Protein AF-A0A376LCU4-F1 (afdb_monomer)

Structure (mmCIF, N/CA/C/O backbone):
data_AF-A0A376LCU4-F1
#
_entry.id   AF-A0A376LCU4-F1
#
loop_
_atom_site.group_PDB
_atom_site.id
_atom_site.type_symbol
_atom_site.label_atom_id
_atom_site.label_alt_id
_atom_site.label_comp_id
_atom_site.label_asym_id
_atom_site.label_entity_id
_atom_site.label_seq_id
_atom_site.pdbx_PDB_ins_code
_atom_site.Cartn_x
_atom_site.Cartn_y
_atom_site.Cartn_z
_atom_site.occupancy
_atom_site.B_iso_or_equiv
_atom_site.auth_seq_id
_atom_site.auth_comp_id
_atom_site.auth_asym_id
_atom_site.auth_atom_id
_atom_site.pdbx_PDB_model_num
ATOM 1 N N . MET A 1 1 ? 5.918 7.074 -14.958 1.00 45.84 1 MET A N 1
ATOM 2 C CA . MET A 1 1 ? 5.985 6.304 -13.697 1.00 45.84 1 MET A CA 1
ATOM 3 C C . MET A 1 1 ? 5.120 7.015 -12.662 1.00 45.84 1 MET A C 1
ATOM 5 O O . MET A 1 1 ? 5.642 7.791 -11.883 1.00 45.84 1 MET A O 1
ATOM 9 N N . ALA A 1 2 ? 3.800 6.844 -12.701 1.00 47.91 2 ALA A N 1
ATOM 10 C CA . ALA A 1 2 ? 2.889 7.460 -11.734 1.00 47.91 2 ALA A CA 1
ATOM 11 C C . ALA A 1 2 ? 1.949 6.352 -11.248 1.00 47.91 2 ALA A C 1
ATOM 13 O O . ALA A 1 2 ? 1.157 5.850 -12.037 1.00 47.91 2 ALA A O 1
ATOM 14 N N . GLY A 1 3 ? 2.151 5.880 -10.015 1.00 45.62 3 GLY A N 1
ATOM 15 C CA . GLY A 1 3 ? 1.345 4.824 -9.388 1.00 45.62 3 GLY A CA 1
ATOM 16 C C . GLY A 1 3 ? 2.158 3.769 -8.626 1.00 45.62 3 GLY A C 1
ATOM 17 O O . GLY A 1 3 ? 1.867 3.495 -7.474 1.00 45.62 3 GLY A O 1
ATOM 18 N N . ILE A 1 4 ? 3.216 3.205 -9.222 1.00 57.38 4 ILE A N 1
ATOM 19 C CA . ILE A 1 4 ? 3.970 2.082 -8.605 1.00 57.38 4 ILE A CA 1
ATOM 20 C C . ILE A 1 4 ? 5.148 2.568 -7.740 1.00 57.38 4 ILE A C 1
ATOM 22 O O . ILE A 1 4 ? 5.614 1.861 -6.848 1.00 57.38 4 ILE A O 1
ATOM 26 N N . GLY A 1 5 ? 5.622 3.796 -7.978 1.00 54.84 5 GLY A N 1
ATOM 27 C CA . GLY A 1 5 ? 6.751 4.370 -7.241 1.00 54.84 5 GLY A CA 1
ATOM 28 C C . GLY A 1 5 ? 6.487 4.468 -5.740 1.00 54.84 5 GLY A C 1
ATOM 29 O O . GLY A 1 5 ? 7.379 4.189 -4.956 1.00 54.84 5 GLY A O 1
ATOM 30 N N . GLU A 1 6 ? 5.252 4.763 -5.337 1.00 59.78 6 GLU A N 1
ATOM 31 C CA . GLU A 1 6 ? 4.868 4.909 -3.928 1.00 59.78 6 GLU A CA 1
ATOM 32 C C . GLU A 1 6 ? 4.983 3.599 -3.132 1.00 59.78 6 GLU A C 1
ATOM 34 O O . GLU A 1 6 ? 5.324 3.624 -1.955 1.00 59.78 6 GLU A O 1
ATOM 39 N N . VAL A 1 7 ? 4.772 2.447 -3.780 1.00 62.84 7 VAL A N 1
ATOM 40 C CA . VAL A 1 7 ? 4.839 1.133 -3.120 1.00 62.84 7 VAL A CA 1
ATOM 41 C C . VAL A 1 7 ? 6.282 0.655 -2.960 1.00 62.84 7 VAL A C 1
ATOM 43 O O . VAL A 1 7 ? 6.604 0.041 -1.951 1.00 62.84 7 VAL A O 1
ATOM 46 N N . TYR A 1 8 ? 7.164 0.947 -3.923 1.00 63.12 8 TYR A N 1
ATOM 47 C CA . TYR A 1 8 ? 8.562 0.492 -3.892 1.00 63.12 8 TYR A CA 1
ATOM 48 C C . TYR A 1 8 ? 9.528 1.487 -3.244 1.00 63.12 8 TYR A C 1
ATOM 50 O O . TYR A 1 8 ? 10.579 1.077 -2.756 1.00 63.12 8 TYR A O 1
ATOM 58 N N . PHE A 1 9 ? 9.192 2.777 -3.204 1.00 68.19 9 PHE A N 1
ATOM 59 C CA . PHE A 1 9 ? 10.047 3.811 -2.619 1.00 68.19 9 PHE A CA 1
ATOM 60 C C . PHE A 1 9 ? 10.404 3.554 -1.143 1.00 68.19 9 PHE A C 1
ATOM 62 O O . PHE A 1 9 ? 11.580 3.693 -0.813 1.00 68.19 9 PHE A O 1
ATOM 69 N N . PRO A 1 10 ? 9.488 3.072 -0.276 1.00 62.16 10 PRO A N 1
ATOM 70 C CA . PRO A 1 10 ? 9.845 2.664 1.082 1.00 62.16 10 PRO A CA 1
ATOM 71 C C . PRO A 1 10 ? 10.882 1.532 1.114 1.00 62.16 10 PRO A C 1
ATOM 73 O O . PRO A 1 10 ? 11.808 1.578 1.913 1.00 62.16 10 PRO A O 1
ATOM 76 N N . PHE A 1 11 ? 10.780 0.548 0.212 1.00 62.44 11 PHE A N 1
ATOM 77 C CA . PHE A 1 11 ? 11.732 -0.569 0.138 1.00 62.44 11 PHE A CA 1
ATOM 78 C C . PHE A 1 11 ? 13.107 -0.137 -0.379 1.00 62.44 11 PHE A C 1
ATOM 80 O O . PHE A 1 11 ? 14.130 -0.628 0.089 1.00 62.44 11 PHE A O 1
ATOM 87 N N . VAL A 1 12 ? 13.139 0.795 -1.333 1.00 61.09 12 VAL A N 1
ATOM 88 C CA . VAL A 1 12 ? 14.386 1.364 -1.862 1.00 61.09 12 VAL A CA 1
ATOM 89 C C . VAL A 1 12 ? 15.056 2.286 -0.835 1.00 61.09 12 VAL A C 1
ATOM 91 O O . VAL A 1 12 ? 16.281 2.327 -0.770 1.00 61.09 12 VAL A O 1
ATOM 94 N N . LEU A 1 13 ? 14.280 2.994 -0.008 1.00 65.31 13 LEU A N 1
ATOM 95 C CA . LEU A 1 13 ? 14.808 3.826 1.077 1.00 65.31 13 LEU A CA 1
ATOM 96 C C . LEU A 1 13 ? 15.231 3.029 2.315 1.00 65.31 13 LEU A C 1
ATOM 98 O O . LEU A 1 13 ? 16.127 3.482 3.020 1.00 65.31 13 LEU A O 1
ATOM 102 N N . ALA A 1 14 ? 14.640 1.856 2.562 1.00 66.19 14 ALA A N 1
ATOM 103 C CA . ALA A 1 14 ? 15.049 0.975 3.658 1.00 66.19 14 ALA A CA 1
ATOM 104 C C . ALA A 1 14 ? 16.515 0.528 3.521 1.00 66.19 14 ALA A C 1
ATOM 106 O O . ALA A 1 14 ? 17.216 0.415 4.516 1.00 66.19 14 ALA A O 1
ATOM 107 N N . ASN A 1 15 ? 17.000 0.341 2.288 1.00 67.19 15 ASN A N 1
ATOM 108 C CA . ASN A 1 15 ? 18.416 0.124 1.998 1.00 67.19 15 ASN A CA 1
ATOM 109 C C . ASN A 1 15 ? 18.831 0.999 0.806 1.00 67.19 15 ASN A C 1
ATOM 111 O O . ASN A 1 15 ? 18.657 0.566 -0.335 1.00 67.19 15 ASN A O 1
ATOM 115 N N . PRO A 1 16 ? 19.432 2.187 1.019 1.00 73.56 16 PRO A N 1
ATOM 116 C CA . PRO A 1 16 ? 19.745 3.130 -0.063 1.00 73.56 16 PRO A CA 1
ATOM 117 C C . PRO A 1 16 ? 20.673 2.543 -1.142 1.00 73.56 16 PRO A C 1
ATOM 119 O O . PRO A 1 16 ? 20.686 3.009 -2.280 1.00 73.56 16 PRO A O 1
ATOM 122 N N . LEU A 1 17 ? 21.404 1.471 -0.826 1.00 77.88 17 LEU A N 1
ATOM 123 C CA . LEU A 1 17 ? 22.190 0.689 -1.783 1.00 77.88 17 LEU A CA 1
ATOM 124 C C . LEU A 1 17 ? 21.341 -0.004 -2.871 1.00 77.88 17 LEU A C 1
ATOM 126 O O . LEU A 1 17 ? 21.820 -0.157 -3.995 1.00 77.88 17 LEU A O 1
ATOM 130 N N . LEU A 1 18 ? 20.078 -0.368 -2.604 1.00 80.44 18 LEU A N 1
ATOM 131 C CA . LEU A 1 18 ? 19.176 -0.984 -3.596 1.00 80.44 18 LEU A CA 1
ATOM 132 C C . LEU A 1 18 ? 18.854 -0.049 -4.771 1.00 80.44 18 LEU A C 1
ATOM 134 O O . LEU A 1 18 ? 18.530 -0.531 -5.860 1.00 80.44 18 LEU A O 1
ATOM 138 N N . VAL A 1 19 ? 19.012 1.271 -4.607 1.00 83.56 19 VAL A N 1
ATOM 139 C CA . VAL A 1 19 ? 18.886 2.242 -5.708 1.00 83.56 19 VAL A CA 1
ATOM 140 C C . VAL A 1 19 ? 19.811 1.857 -6.866 1.00 83.56 19 VAL A C 1
ATOM 142 O O . VAL A 1 19 ? 19.378 1.844 -8.019 1.00 83.56 19 VAL A O 1
ATOM 145 N N . PHE A 1 20 ? 21.050 1.445 -6.580 1.00 84.62 20 PHE A N 1
ATOM 146 C CA . PHE A 1 20 ? 22.013 1.058 -7.613 1.00 84.62 20 PHE A CA 1
ATOM 147 C C . PHE A 1 20 ? 21.592 -0.200 -8.384 1.00 84.62 20 PHE A C 1
ATOM 149 O O . PHE A 1 20 ? 21.835 -0.277 -9.588 1.00 84.62 20 PHE A O 1
ATOM 156 N N . ALA A 1 21 ? 20.901 -1.149 -7.742 1.00 86.00 21 ALA A N 1
ATOM 157 C CA . ALA A 1 21 ? 20.358 -2.326 -8.425 1.00 86.00 21 ALA A CA 1
ATOM 158 C C . ALA A 1 21 ? 19.254 -1.953 -9.426 1.00 86.00 21 ALA A C 1
ATOM 160 O O . ALA A 1 21 ? 19.208 -2.482 -10.542 1.00 86.00 21 ALA A O 1
ATOM 161 N N . THR A 1 22 ? 18.373 -1.019 -9.054 1.00 85.38 22 THR A N 1
ATOM 162 C CA . THR A 1 22 ? 17.317 -0.530 -9.956 1.00 85.38 22 THR A CA 1
ATOM 163 C C . THR A 1 22 ? 17.900 0.291 -11.108 1.00 85.38 22 THR A C 1
ATOM 165 O O . THR A 1 22 ? 17.530 0.093 -12.265 1.00 85.38 22 THR A O 1
ATOM 168 N N . MET A 1 23 ? 18.883 1.146 -10.816 1.00 88.94 23 MET A N 1
ATOM 169 C CA . MET A 1 23 ? 19.543 1.993 -11.806 1.00 88.94 23 MET A CA 1
ATOM 170 C C . MET A 1 23 ? 20.373 1.167 -12.796 1.00 88.94 23 MET A C 1
ATOM 172 O O . MET A 1 23 ? 20.333 1.433 -13.996 1.00 88.94 23 MET A O 1
ATOM 176 N N . GLY A 1 24 ? 21.049 0.115 -12.321 1.00 90.00 24 GLY A N 1
ATOM 177 C CA . GLY A 1 24 ? 21.778 -0.836 -13.162 1.00 90.00 24 GLY A CA 1
ATOM 178 C C . GLY A 1 24 ? 20.863 -1.610 -14.114 1.00 90.00 24 GLY A C 1
ATOM 179 O O . GLY A 1 24 ? 21.143 -1.683 -15.310 1.00 90.00 24 GLY A O 1
ATOM 180 N N . GLY A 1 25 ? 19.730 -2.120 -13.618 1.00 89.69 25 GLY A N 1
ATOM 181 C CA . GLY A 1 25 ? 18.736 -2.798 -14.459 1.00 89.69 25 GLY A CA 1
ATOM 182 C C . GLY A 1 25 ? 18.164 -1.890 -15.554 1.00 89.69 25 GLY A C 1
ATOM 183 O O . GLY A 1 25 ? 18.093 -2.291 -16.717 1.00 89.69 25 GLY A O 1
ATOM 184 N N . LEU A 1 26 ? 17.821 -0.643 -15.205 1.00 89.06 26 LEU A N 1
ATOM 185 C CA . LEU A 1 26 ? 17.336 0.354 -16.167 1.00 89.06 26 LEU A CA 1
ATOM 186 C C . LEU A 1 26 ? 18.400 0.726 -17.205 1.00 89.06 26 LEU A C 1
ATOM 188 O O . LEU A 1 26 ? 18.092 0.782 -18.394 1.00 89.06 26 LEU A O 1
ATOM 192 N N . ALA A 1 27 ? 19.647 0.939 -16.780 1.00 92.31 27 ALA A N 1
ATOM 193 C CA . ALA A 1 27 ? 20.745 1.281 -17.677 1.00 92.31 27 ALA A CA 1
ATOM 194 C C . ALA A 1 27 ? 21.011 0.171 -18.704 1.00 92.31 27 ALA A C 1
ATOM 196 O O . ALA A 1 27 ? 21.107 0.457 -19.896 1.00 92.31 27 ALA A O 1
ATOM 197 N N . VAL A 1 28 ? 21.062 -1.094 -18.269 1.00 92.19 28 VAL A N 1
ATOM 198 C CA . VAL A 1 28 ? 21.266 -2.239 -19.174 1.00 92.19 28 VAL A CA 1
ATOM 199 C C . VAL A 1 28 ? 20.092 -2.410 -20.134 1.00 92.19 28 VAL A C 1
ATOM 201 O O . VAL A 1 28 ? 20.301 -2.641 -21.325 1.00 92.19 28 VAL A O 1
ATOM 204 N N . SER A 1 29 ? 18.861 -2.253 -19.641 1.00 89.31 29 SER A N 1
ATOM 205 C CA . SER A 1 29 ? 17.667 -2.353 -20.481 1.00 89.31 29 SER A CA 1
ATOM 206 C C . SER A 1 29 ? 17.658 -1.277 -21.572 1.00 89.31 29 SER A C 1
ATOM 208 O O . SER A 1 29 ? 17.524 -1.596 -22.753 1.00 89.31 29 SER A O 1
ATOM 210 N N . LEU A 1 30 ? 17.903 -0.011 -21.212 1.00 88.69 30 LEU A N 1
ATOM 211 C CA . LEU A 1 30 ? 17.981 1.094 -22.175 1.00 88.69 30 LEU A CA 1
ATOM 212 C C . LEU A 1 30 ? 19.144 0.929 -23.156 1.00 88.69 30 LEU A C 1
ATOM 214 O O . LEU A 1 30 ? 18.995 1.207 -24.343 1.00 88.69 30 LEU A O 1
ATOM 218 N N . PHE A 1 31 ? 20.289 0.444 -22.687 1.00 91.75 31 PHE A N 1
ATOM 219 C CA . PHE A 1 31 ? 21.450 0.211 -23.536 1.00 91.75 31 PHE A CA 1
ATOM 220 C C . PHE A 1 31 ? 21.178 -0.850 -24.612 1.00 91.75 31 PHE A C 1
ATOM 222 O O . PHE A 1 31 ? 21.455 -0.625 -25.791 1.00 91.75 31 PHE A O 1
ATOM 229 N N . LEU A 1 32 ? 20.561 -1.975 -24.235 1.00 87.75 32 LEU A N 1
ATOM 230 C CA . LEU A 1 32 ? 20.143 -3.009 -25.187 1.00 87.75 32 LEU A CA 1
ATOM 231 C C . LEU A 1 32 ? 19.081 -2.498 -26.160 1.00 87.75 32 LEU A C 1
ATOM 233 O O . LEU A 1 32 ? 19.121 -2.833 -27.342 1.00 87.75 32 LEU A O 1
ATOM 237 N N . GLN A 1 33 ? 18.178 -1.642 -25.685 1.00 87.56 33 GLN A N 1
ATOM 238 C CA . GLN A 1 33 ? 17.175 -0.991 -26.518 1.00 87.56 33 GLN A CA 1
ATOM 239 C C . GLN A 1 33 ? 17.824 -0.138 -27.620 1.00 87.56 33 GLN A C 1
ATOM 241 O O . GLN A 1 33 ? 17.427 -0.233 -28.779 1.00 87.56 33 GLN A O 1
ATOM 246 N N . VAL A 1 34 ? 18.847 0.652 -27.277 1.00 89.00 34 VAL A N 1
ATOM 247 C CA . VAL A 1 34 ? 19.576 1.503 -28.233 1.00 89.00 34 VAL A CA 1
ATOM 248 C C . VAL A 1 34 ? 20.352 0.660 -29.247 1.00 89.00 34 VAL A C 1
ATOM 250 O O . VAL A 1 34 ? 20.304 0.953 -30.439 1.00 89.00 34 VAL A O 1
ATOM 253 N N . ILE A 1 35 ? 21.026 -0.407 -28.804 1.00 89.62 35 ILE A N 1
ATOM 254 C CA . ILE A 1 35 ? 21.827 -1.275 -29.687 1.00 89.62 35 ILE A CA 1
ATOM 255 C C . ILE A 1 35 ? 20.955 -2.092 -30.641 1.00 89.62 35 ILE A C 1
ATOM 257 O O . ILE A 1 35 ? 21.277 -2.214 -31.820 1.00 89.62 35 ILE A O 1
ATOM 261 N N . MET A 1 36 ? 19.861 -2.670 -30.145 1.00 84.25 36 MET A N 1
ATOM 262 C CA . MET A 1 36 ? 18.995 -3.547 -30.938 1.00 84.25 36 MET A CA 1
ATOM 263 C C . MET A 1 36 ? 17.931 -2.781 -31.738 1.00 84.25 36 MET A C 1
ATOM 265 O O . MET A 1 36 ? 17.116 -3.408 -32.414 1.00 84.25 36 MET A O 1
ATOM 269 N N . GLY A 1 37 ? 17.911 -1.444 -31.664 1.00 82.25 37 GLY A N 1
ATOM 270 C CA . GLY A 1 37 ? 16.905 -0.615 -32.335 1.00 82.25 37 GLY A CA 1
ATOM 271 C C . GLY A 1 37 ? 15.487 -0.834 -31.793 1.00 82.25 37 GLY A C 1
ATOM 272 O O . GLY A 1 37 ? 14.516 -0.803 -32.549 1.00 82.25 37 GLY A O 1
ATOM 273 N N . GLY A 1 38 ? 15.371 -1.107 -30.492 1.00 78.75 38 GLY A N 1
ATOM 274 C CA . GLY A 1 38 ? 14.105 -1.280 -29.788 1.00 78.75 38 GLY A CA 1
ATOM 275 C C . GLY A 1 38 ? 13.367 0.043 -29.568 1.00 78.75 38 GLY A C 1
ATOM 276 O O . GLY A 1 38 ? 13.945 1.127 -29.610 1.00 78.75 38 GLY A O 1
ATOM 277 N N . GLY A 1 39 ? 12.069 -0.024 -29.283 1.00 78.62 39 GLY A N 1
ATOM 278 C CA . GLY A 1 39 ? 11.263 1.172 -29.035 1.00 78.62 39 GLY A CA 1
ATOM 279 C C . GLY A 1 39 ? 9.771 0.887 -28.933 1.00 78.62 39 GLY A C 1
ATOM 280 O O . GLY A 1 39 ? 9.316 -0.229 -29.183 1.00 78.62 39 GLY A O 1
ATOM 281 N N . LEU A 1 40 ? 9.006 1.906 -28.554 1.00 79.56 40 LEU A N 1
ATOM 282 C CA . LEU A 1 40 ? 7.545 1.866 -28.498 1.00 79.56 40 LEU A CA 1
ATOM 283 C C . LEU A 1 40 ? 6.978 2.881 -29.491 1.00 79.56 40 LEU A C 1
ATOM 285 O O . LEU A 1 40 ? 7.561 3.943 -29.692 1.00 79.56 40 LEU A O 1
ATOM 289 N N . ILE A 1 41 ? 5.835 2.560 -30.098 1.00 76.38 41 ILE A N 1
ATOM 290 C CA . ILE A 1 41 ? 5.149 3.437 -31.067 1.00 76.38 41 ILE A CA 1
ATOM 291 C C . ILE A 1 41 ? 4.432 4.605 -30.359 1.00 76.38 41 ILE A C 1
ATOM 293 O O . ILE A 1 41 ? 4.081 5.601 -30.984 1.00 76.38 41 ILE A O 1
ATOM 297 N N . GLY A 1 42 ? 4.238 4.512 -29.041 1.00 77.38 42 GLY A N 1
ATOM 298 C CA . GLY A 1 42 ? 3.631 5.556 -28.222 1.00 77.38 42 GLY A CA 1
ATOM 299 C C . GLY A 1 42 ? 3.881 5.344 -26.730 1.00 77.38 42 GLY A C 1
ATOM 300 O O . GLY A 1 42 ? 4.562 4.400 -26.323 1.00 77.38 42 GLY A O 1
ATOM 301 N N . VAL A 1 43 ? 3.323 6.233 -25.907 1.00 72.38 43 VAL A N 1
ATOM 302 C CA . VAL A 1 43 ? 3.429 6.148 -24.445 1.00 72.38 43 VAL A CA 1
ATOM 303 C C . VAL A 1 43 ? 2.599 4.962 -23.952 1.00 72.38 43 VAL A C 1
ATOM 305 O O . VAL A 1 43 ? 1.372 5.002 -23.982 1.00 72.38 43 VAL A O 1
ATOM 308 N N . ALA A 1 44 ? 3.267 3.899 -23.504 1.00 76.62 44 ALA A N 1
ATOM 309 C CA . ALA A 1 44 ? 2.601 2.746 -22.910 1.00 76.62 44 ALA A CA 1
ATOM 310 C C . ALA A 1 44 ? 2.137 3.047 -21.478 1.00 76.62 44 ALA A C 1
ATOM 312 O O . ALA A 1 44 ? 2.806 3.765 -20.729 1.00 76.62 44 ALA A O 1
ATOM 313 N N . SER A 1 45 ? 1.001 2.458 -21.086 1.00 72.19 45 SER A N 1
ATOM 314 C CA . SER A 1 45 ? 0.518 2.527 -19.705 1.00 72.19 45 SER A CA 1
ATOM 315 C C . SER A 1 45 ? 1.578 1.954 -18.747 1.00 72.19 45 SER A C 1
ATOM 317 O O . SER A 1 45 ? 2.014 0.809 -18.932 1.00 72.19 45 SER A O 1
ATOM 319 N N . PRO A 1 46 ? 2.020 2.724 -17.735 1.00 63.84 46 PRO A N 1
ATOM 320 C CA . PRO A 1 46 ? 3.066 2.313 -16.810 1.00 63.84 46 PRO A CA 1
ATOM 321 C C . PRO A 1 46 ? 2.504 1.284 -15.824 1.00 63.84 46 PRO A C 1
ATOM 323 O O . PRO A 1 46 ? 2.025 1.639 -14.754 1.00 63.84 46 PRO A O 1
ATOM 326 N N . GLY A 1 47 ? 2.538 0.003 -16.188 1.00 68.81 47 GLY A N 1
ATOM 327 C CA . GLY A 1 47 ? 2.118 -1.069 -15.279 1.00 68.81 47 GLY A CA 1
ATOM 328 C C . GLY A 1 47 ? 1.710 -2.388 -15.924 1.00 68.81 47 GLY A C 1
ATOM 329 O O . GLY A 1 47 ? 1.398 -3.329 -15.203 1.00 68.81 47 GLY A O 1
ATOM 330 N N . SER A 1 48 ? 1.716 -2.498 -17.255 1.00 78.81 48 SER A N 1
ATOM 331 C CA . SER A 1 48 ? 1.367 -3.749 -17.934 1.00 78.81 48 SER A CA 1
ATOM 332 C C . SER A 1 48 ? 2.372 -4.105 -19.026 1.00 78.81 48 SER A C 1
ATOM 334 O O . SER A 1 48 ? 2.487 -3.401 -20.029 1.00 78.81 48 SER A O 1
ATOM 336 N N . LEU A 1 49 ? 3.054 -5.246 -18.864 1.00 77.94 49 LEU A N 1
ATOM 337 C CA . LEU A 1 49 ? 3.906 -5.828 -19.912 1.00 77.94 49 LEU A CA 1
ATOM 338 C C . LEU A 1 49 ? 3.110 -6.142 -21.184 1.00 77.94 49 LEU A C 1
ATOM 340 O O . LEU A 1 49 ? 3.635 -6.029 -22.286 1.00 77.94 49 LEU A O 1
ATOM 344 N N . ILE A 1 50 ? 1.825 -6.470 -21.040 1.00 80.12 50 ILE A N 1
ATOM 345 C CA . ILE A 1 50 ? 0.923 -6.746 -22.161 1.00 80.12 50 ILE A CA 1
ATOM 346 C C . ILE A 1 50 ? 0.629 -5.457 -22.942 1.00 80.12 50 ILE A C 1
ATOM 348 O O . ILE A 1 50 ? 0.627 -5.470 -24.171 1.00 80.12 50 ILE A O 1
ATOM 352 N N . ALA A 1 51 ? 0.451 -4.324 -22.251 1.00 79.69 51 ALA A N 1
ATOM 353 C CA . ALA A 1 51 ? 0.300 -3.022 -22.904 1.00 79.69 51 ALA A CA 1
ATOM 354 C C . ALA A 1 51 ? 1.582 -2.602 -23.645 1.00 79.69 51 ALA A C 1
ATOM 356 O O . ALA A 1 51 ? 1.512 -2.102 -24.766 1.00 79.69 51 ALA A O 1
ATOM 357 N N . ILE A 1 52 ? 2.752 -2.865 -23.056 1.00 78.62 52 ILE A N 1
ATOM 358 C CA . ILE A 1 52 ? 4.057 -2.620 -23.689 1.00 78.62 52 ILE A CA 1
ATOM 359 C C . ILE A 1 52 ? 4.212 -3.491 -24.945 1.00 78.62 52 ILE A C 1
ATOM 361 O O . ILE A 1 52 ? 4.586 -2.980 -26.001 1.00 78.62 52 ILE A O 1
ATOM 365 N N . ALA A 1 53 ? 3.860 -4.777 -24.873 1.00 78.00 53 ALA A N 1
ATOM 366 C CA . ALA A 1 53 ? 3.905 -5.686 -26.017 1.00 78.00 53 ALA A CA 1
ATOM 367 C C . ALA A 1 53 ? 2.954 -5.253 -27.148 1.00 78.00 53 ALA A C 1
ATOM 369 O O . ALA A 1 53 ? 3.345 -5.283 -28.313 1.00 78.00 53 ALA A O 1
ATOM 370 N N . MET A 1 54 ? 1.743 -4.785 -26.820 1.00 81.12 54 MET A N 1
ATOM 371 C CA . MET A 1 54 ? 0.783 -4.279 -27.812 1.00 81.12 54 MET A CA 1
ATOM 372 C C . MET A 1 54 ? 1.243 -2.990 -28.509 1.00 81.12 54 MET A C 1
ATOM 374 O O . MET A 1 54 ? 0.930 -2.790 -29.679 1.00 81.12 54 MET A O 1
ATOM 378 N N . MET A 1 55 ? 1.992 -2.125 -27.821 1.00 82.69 55 MET A N 1
ATOM 379 C CA . MET A 1 55 ? 2.510 -0.869 -28.388 1.00 82.69 55 MET A CA 1
ATOM 380 C C . MET A 1 55 ? 3.914 -1.000 -29.005 1.00 82.69 55 MET A C 1
ATOM 382 O O . MET A 1 55 ? 4.504 0.001 -29.425 1.00 82.69 55 MET A O 1
ATOM 386 N N . THR A 1 56 ? 4.459 -2.217 -29.074 1.00 82.25 56 THR A N 1
ATOM 387 C CA . THR A 1 56 ? 5.767 -2.499 -29.676 1.00 82.25 56 THR A CA 1
ATOM 388 C C . THR A 1 56 ? 5.620 -2.785 -31.181 1.00 82.25 56 THR A C 1
ATOM 390 O O . THR A 1 56 ? 4.787 -3.611 -31.563 1.00 82.25 56 THR A O 1
ATOM 393 N N . PRO A 1 57 ? 6.417 -2.154 -32.069 1.00 78.06 57 PRO A N 1
ATOM 394 C CA . PRO A 1 57 ? 6.373 -2.458 -33.496 1.00 78.06 57 PRO A CA 1
ATOM 395 C C . PRO A 1 57 ? 6.838 -3.890 -33.763 1.00 78.06 57 PRO A C 1
ATOM 397 O O . PRO A 1 57 ? 7.775 -4.370 -33.131 1.00 78.06 57 PRO A O 1
ATOM 400 N N . LYS A 1 58 ? 6.223 -4.568 -34.744 1.00 74.31 58 LYS A N 1
ATOM 401 C CA . LYS A 1 58 ? 6.495 -5.988 -35.051 1.00 74.31 58 LYS A CA 1
ATOM 402 C C . LYS A 1 58 ? 7.975 -6.292 -35.327 1.00 74.31 58 LYS A C 1
ATOM 404 O O . LYS A 1 58 ? 8.423 -7.393 -35.033 1.00 74.31 58 LYS A O 1
ATOM 409 N N . SER A 1 59 ? 8.729 -5.322 -35.845 1.00 77.38 59 SER A N 1
ATOM 410 C CA . SER A 1 59 ? 10.175 -5.424 -36.080 1.00 77.38 59 SER A CA 1
ATOM 411 C C . SER A 1 59 ? 11.027 -5.334 -34.805 1.00 77.38 59 SER A C 1
ATOM 413 O O . SER A 1 59 ? 12.136 -5.854 -34.790 1.00 77.38 59 SER A O 1
ATOM 415 N N . ALA A 1 60 ? 10.518 -4.715 -33.736 1.00 81.44 60 ALA A N 1
ATOM 416 C CA . ALA A 1 60 ? 11.240 -4.446 -32.489 1.00 81.44 60 ALA A CA 1
ATOM 417 C C . ALA A 1 60 ? 10.774 -5.310 -31.301 1.00 81.44 60 ALA A C 1
ATOM 419 O O . ALA A 1 60 ? 11.290 -5.166 -30.195 1.00 81.44 60 ALA A O 1
ATOM 420 N N . ILE A 1 61 ? 9.819 -6.227 -31.511 1.00 81.69 61 ILE A N 1
ATOM 421 C CA . ILE A 1 61 ? 9.294 -7.127 -30.465 1.00 81.69 61 ILE A CA 1
ATOM 422 C C . ILE A 1 61 ? 10.417 -7.899 -29.772 1.00 81.69 61 ILE A C 1
ATOM 424 O O . ILE A 1 61 ? 10.461 -7.966 -28.546 1.00 81.69 61 ILE A O 1
ATOM 428 N N . ILE A 1 62 ? 11.342 -8.451 -30.557 1.00 84.44 62 ILE A N 1
ATOM 429 C CA . ILE A 1 62 ? 12.441 -9.265 -30.034 1.00 84.44 62 ILE A CA 1
ATOM 430 C C . ILE A 1 62 ? 13.409 -8.388 -29.229 1.00 84.44 62 ILE A C 1
ATOM 432 O O . ILE A 1 62 ? 13.801 -8.768 -28.131 1.00 84.44 62 ILE A O 1
ATOM 436 N N . ALA A 1 63 ? 13.728 -7.190 -29.729 1.00 85.19 63 ALA A N 1
ATOM 437 C CA . ALA A 1 63 ? 14.593 -6.231 -29.045 1.00 85.19 63 ALA A CA 1
ATOM 438 C C . ALA A 1 63 ? 14.020 -5.806 -27.681 1.00 85.19 63 ALA A C 1
ATOM 440 O O . ALA A 1 63 ? 14.729 -5.857 -26.679 1.00 85.19 63 ALA A O 1
ATOM 441 N N . ASN A 1 64 ? 12.726 -5.472 -27.624 1.00 87.31 64 ASN A N 1
ATOM 442 C CA . ASN A 1 64 ? 12.060 -5.050 -26.389 1.00 87.31 64 ASN A CA 1
ATOM 443 C C . ASN A 1 64 ? 11.955 -6.186 -25.362 1.00 87.31 64 ASN A C 1
ATOM 445 O O . ASN A 1 64 ? 12.091 -5.965 -24.163 1.00 87.31 64 ASN A O 1
ATOM 449 N N . LEU A 1 65 ? 11.698 -7.418 -25.805 1.00 87.19 65 LEU A N 1
ATOM 450 C CA . LEU A 1 65 ? 11.560 -8.551 -24.890 1.00 87.19 65 LEU A CA 1
ATOM 451 C C . LEU A 1 65 ? 12.919 -8.958 -24.301 1.00 87.19 65 LEU A C 1
ATOM 453 O O . LEU A 1 65 ? 13.027 -9.231 -23.102 1.00 87.19 65 LEU A O 1
ATOM 457 N N . VAL A 1 66 ? 13.973 -8.931 -25.123 1.00 89.38 66 VAL A N 1
ATOM 458 C CA . VAL A 1 66 ? 15.354 -9.187 -24.689 1.00 89.38 66 VAL A CA 1
ATOM 459 C C . VAL A 1 66 ? 15.843 -8.099 -23.732 1.00 89.38 66 VAL A C 1
ATOM 461 O O . VAL A 1 66 ? 16.424 -8.421 -22.699 1.00 89.38 66 VAL A O 1
ATOM 464 N N . SER A 1 67 ? 15.570 -6.822 -24.004 1.00 88.12 67 SER A N 1
ATOM 465 C CA . SER A 1 67 ? 16.007 -5.725 -23.132 1.00 88.12 67 SER A CA 1
ATOM 466 C C . SER A 1 67 ? 15.292 -5.718 -21.775 1.00 88.12 67 SER A C 1
ATOM 468 O O . SER A 1 67 ? 15.928 -5.459 -20.749 1.00 88.12 67 SER A O 1
ATOM 470 N N . ILE A 1 68 ? 13.991 -6.031 -21.736 1.00 88.38 68 ILE A N 1
ATOM 471 C CA . ILE A 1 68 ? 13.210 -6.131 -20.491 1.00 88.38 68 ILE A CA 1
ATOM 472 C C . ILE A 1 68 ? 13.694 -7.314 -19.649 1.00 88.38 68 ILE A C 1
ATOM 474 O O . ILE A 1 68 ? 13.938 -7.164 -18.451 1.00 88.38 68 ILE A O 1
ATOM 478 N N . SER A 1 69 ? 13.866 -8.484 -20.268 1.00 90.25 69 SER A N 1
ATOM 479 C CA . SER A 1 69 ? 14.336 -9.683 -19.564 1.00 90.25 69 SER A CA 1
ATOM 480 C C . SER A 1 69 ? 15.770 -9.523 -19.054 1.00 90.25 69 SER A C 1
ATOM 482 O O . SER A 1 69 ? 16.038 -9.828 -17.893 1.00 90.25 69 SER A O 1
ATOM 484 N N . ALA A 1 70 ? 16.676 -8.960 -19.857 1.00 91.19 70 ALA A N 1
ATOM 485 C CA . ALA A 1 70 ? 18.047 -8.684 -19.435 1.00 91.19 70 ALA A CA 1
ATOM 486 C C . ALA A 1 70 ? 18.113 -7.668 -18.281 1.00 91.19 70 ALA A C 1
ATOM 488 O O . ALA A 1 70 ? 18.822 -7.902 -17.302 1.00 91.19 70 ALA A O 1
ATOM 489 N N . GLY A 1 71 ? 17.341 -6.576 -18.349 1.00 90.38 71 GLY A N 1
ATOM 490 C CA . GLY A 1 71 ? 17.263 -5.588 -17.268 1.00 90.38 71 GLY A CA 1
ATOM 491 C C . GLY A 1 71 ? 16.734 -6.183 -15.959 1.00 90.38 71 GLY A C 1
ATOM 492 O O . GLY A 1 71 ? 17.287 -5.915 -14.891 1.00 90.38 71 GLY A O 1
ATOM 493 N N . PHE A 1 72 ? 15.713 -7.044 -16.042 1.00 89.88 72 PHE A N 1
ATOM 494 C CA . PHE A 1 72 ? 15.171 -7.771 -14.892 1.00 89.88 72 PHE A CA 1
ATOM 495 C C . PHE A 1 72 ? 16.214 -8.695 -14.252 1.00 89.88 72 PHE A C 1
ATOM 497 O O . PHE A 1 72 ? 16.421 -8.640 -13.040 1.00 89.88 72 PHE A O 1
ATOM 504 N N . VAL A 1 73 ? 16.915 -9.498 -15.061 1.00 94.00 73 VAL A N 1
ATOM 505 C CA . VAL A 1 73 ? 17.964 -10.409 -14.576 1.00 94.00 73 VAL A CA 1
ATOM 506 C C . VAL A 1 73 ? 19.084 -9.629 -13.892 1.00 94.00 73 VAL A C 1
ATOM 508 O O . VAL A 1 73 ? 19.477 -9.988 -12.787 1.00 94.00 73 VAL A O 1
ATOM 511 N N . VAL A 1 74 ? 19.559 -8.536 -14.494 1.00 92.81 74 VAL A N 1
ATOM 512 C CA . VAL A 1 74 ? 20.625 -7.702 -13.915 1.00 92.81 74 VAL A CA 1
ATOM 513 C C . VAL A 1 74 ? 20.189 -7.038 -12.610 1.00 92.81 74 VAL A C 1
ATOM 515 O O . VAL A 1 74 ? 20.949 -7.017 -11.645 1.00 92.81 74 VAL A O 1
ATOM 518 N N . SER A 1 75 ? 18.961 -6.521 -12.541 1.00 88.38 75 SER A N 1
ATOM 519 C CA . SER A 1 75 ? 18.457 -5.913 -11.306 1.00 88.38 75 SER A CA 1
ATOM 520 C C . SER A 1 75 ? 18.318 -6.948 -10.186 1.00 88.38 75 SER A C 1
ATOM 522 O O . SER A 1 75 ? 18.708 -6.686 -9.049 1.00 88.38 75 SER A O 1
ATOM 524 N N . CYS A 1 76 ? 17.843 -8.153 -10.517 1.00 87.88 76 CYS A N 1
ATOM 525 C CA . CYS A 1 76 ? 17.699 -9.244 -9.561 1.00 87.88 76 CYS A CA 1
ATOM 526 C C . CYS A 1 76 ? 19.056 -9.763 -9.061 1.00 87.88 76 CYS A C 1
ATOM 528 O O . CYS A 1 76 ? 19.198 -10.039 -7.871 1.00 87.88 76 CYS A O 1
ATOM 530 N N . THR A 1 77 ? 20.068 -9.870 -9.930 1.00 90.94 77 THR A N 1
ATOM 531 C CA . THR A 1 77 ? 21.413 -10.314 -9.530 1.00 90.94 77 THR A CA 1
ATOM 532 C C . THR A 1 77 ? 22.133 -9.270 -8.684 1.00 90.94 77 THR A C 1
ATOM 534 O O . THR A 1 77 ? 22.720 -9.630 -7.666 1.00 90.94 77 THR A O 1
ATOM 537 N N . LEU A 1 78 ? 22.044 -7.984 -9.045 1.00 87.44 78 LEU A N 1
ATOM 538 C CA . LEU A 1 78 ? 22.574 -6.882 -8.234 1.00 87.44 78 LEU A CA 1
ATOM 539 C C . LEU A 1 78 ? 21.873 -6.798 -6.878 1.00 87.44 78 LEU A C 1
ATOM 541 O O . LEU A 1 78 ? 22.546 -6.699 -5.858 1.00 87.44 78 LEU A O 1
ATOM 545 N N . GLY A 1 79 ? 20.541 -6.883 -6.854 1.00 84.38 79 GLY A N 1
ATOM 546 C CA . GLY A 1 79 ? 19.766 -6.881 -5.614 1.00 84.38 79 GLY A CA 1
ATOM 547 C C . GLY A 1 79 ? 20.137 -8.054 -4.709 1.00 84.38 79 GLY A C 1
ATOM 548 O O . GLY A 1 79 ? 20.411 -7.855 -3.529 1.00 84.38 79 GLY A O 1
ATOM 549 N N . TRP A 1 80 ? 20.239 -9.261 -5.272 1.00 86.00 80 TRP A N 1
ATOM 550 C CA . TRP A 1 80 ? 20.671 -10.451 -4.537 1.00 86.00 80 TRP A CA 1
ATOM 551 C C . TRP A 1 80 ? 22.092 -10.316 -3.977 1.00 86.00 80 TRP A C 1
ATOM 553 O O . TRP A 1 80 ? 22.338 -10.664 -2.825 1.00 86.00 80 TRP A O 1
ATOM 563 N N . LEU A 1 81 ? 23.025 -9.776 -4.763 1.00 87.62 81 LEU A N 1
ATOM 564 C CA . LEU A 1 81 ? 24.411 -9.576 -4.344 1.00 87.62 81 LEU A CA 1
ATOM 565 C C . LEU A 1 81 ? 24.532 -8.505 -3.249 1.00 87.62 81 LEU A C 1
ATOM 567 O O . LEU A 1 81 ? 25.258 -8.709 -2.279 1.00 87.62 81 LEU A O 1
ATOM 571 N N . ILE A 1 82 ? 23.789 -7.402 -3.365 1.00 83.12 82 ILE A N 1
ATOM 572 C CA . ILE A 1 82 ? 23.755 -6.325 -2.365 1.00 83.12 82 ILE A CA 1
ATOM 573 C C . ILE A 1 82 ? 23.165 -6.831 -1.047 1.00 83.12 82 ILE A C 1
ATOM 575 O O . ILE A 1 82 ? 23.769 -6.608 -0.002 1.00 83.12 82 ILE A O 1
ATOM 579 N N . LEU A 1 83 ? 22.055 -7.574 -1.093 1.00 79.19 83 LEU A N 1
ATOM 580 C CA . LEU A 1 83 ? 21.448 -8.190 0.094 1.00 79.19 83 LEU A CA 1
ATOM 581 C C . LEU A 1 83 ? 22.348 -9.244 0.746 1.00 79.19 83 LEU A C 1
ATOM 583 O O . LEU A 1 83 ? 22.237 -9.502 1.935 1.00 79.19 83 LEU A O 1
ATOM 587 N N . LYS A 1 84 ? 23.244 -9.871 -0.019 1.00 77.44 84 LYS A N 1
ATOM 588 C CA . LYS A 1 84 ? 24.186 -10.860 0.514 1.00 77.44 84 LYS A CA 1
ATOM 589 C C . LYS A 1 84 ? 25.403 -10.221 1.193 1.00 77.44 84 LYS A C 1
ATOM 591 O O . LYS A 1 84 ? 25.973 -10.826 2.093 1.00 77.44 84 LYS A O 1
ATOM 596 N N . ILE A 1 85 ? 25.819 -9.035 0.745 1.00 75.50 85 ILE A N 1
ATOM 597 C CA . ILE A 1 85 ? 26.947 -8.277 1.320 1.00 75.50 85 ILE A CA 1
ATOM 598 C C . ILE A 1 85 ? 26.486 -7.422 2.501 1.00 75.50 85 ILE A C 1
ATOM 600 O O . ILE A 1 85 ? 27.214 -7.265 3.475 1.00 75.50 85 ILE A O 1
ATOM 604 N N . SER A 1 86 ? 25.267 -6.902 2.415 1.00 60.97 86 SER A N 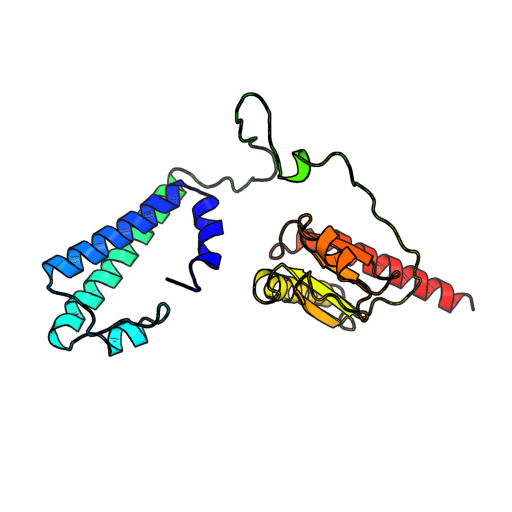1
ATOM 605 C CA . SER A 1 86 ? 24.569 -6.227 3.495 1.00 60.97 86 SER A CA 1
ATOM 606 C C . SER A 1 86 ? 23.260 -6.980 3.709 1.00 60.97 86 SER A C 1
ATOM 608 O O . SER A 1 86 ? 22.239 -6.555 3.157 1.00 60.97 86 SER A O 1
ATOM 610 N N . PRO A 1 87 ? 23.267 -8.116 4.439 1.00 56.59 87 PRO A N 1
ATOM 611 C CA . PRO A 1 87 ? 22.024 -8.646 4.973 1.00 56.59 87 PRO A CA 1
ATOM 612 C C . PRO A 1 87 ? 21.444 -7.499 5.787 1.00 56.59 87 PRO A C 1
ATOM 614 O O . PRO A 1 87 ? 22.059 -7.057 6.756 1.00 56.59 87 PRO A O 1
ATOM 617 N N . GLY A 1 88 ? 20.356 -6.905 5.294 1.00 49.09 88 GLY A N 1
ATOM 618 C CA . GLY A 1 88 ? 19.637 -5.904 6.067 1.00 49.09 88 GLY A CA 1
ATOM 619 C C . GLY A 1 88 ? 19.408 -6.511 7.439 1.00 49.09 88 GLY A C 1
ATOM 620 O O . GLY A 1 88 ? 19.058 -7.689 7.511 1.00 49.09 88 GLY A O 1
ATOM 621 N N . SER A 1 89 ? 19.715 -5.749 8.483 1.00 43.12 89 SER A N 1
ATOM 622 C CA . SER A 1 89 ? 19.426 -6.109 9.860 1.00 43.12 89 SER A CA 1
ATOM 623 C C . SER A 1 89 ? 18.015 -6.696 9.918 1.00 43.12 89 SER A C 1
ATOM 625 O O . SER A 1 89 ? 17.019 -5.988 9.800 1.00 43.12 89 SER A O 1
ATOM 627 N N . GLU A 1 90 ? 17.927 -8.021 10.055 1.00 38.66 90 GLU A N 1
ATOM 628 C CA . GLU A 1 90 ? 16.691 -8.693 10.463 1.00 38.66 90 GLU A CA 1
ATOM 629 C C . GLU A 1 90 ? 16.347 -8.347 11.928 1.00 38.66 90 GLU A C 1
ATOM 631 O O . GLU A 1 90 ? 15.263 -8.688 12.387 1.00 38.66 90 GLU A O 1
ATOM 636 N N . ASP A 1 91 ? 17.210 -7.563 12.589 1.00 34.12 91 ASP A N 1
ATOM 637 C CA . ASP A 1 91 ? 17.024 -6.896 13.875 1.00 34.12 91 ASP A CA 1
ATOM 638 C C . ASP A 1 91 ? 17.073 -5.360 13.709 1.00 34.12 91 ASP A C 1
ATOM 640 O O . ASP A 1 91 ? 18.069 -4.724 14.036 1.00 34.12 91 ASP A O 1
ATOM 644 N N . ASP A 1 92 ? 16.005 -4.744 13.199 1.00 38.91 92 ASP A N 1
ATOM 645 C CA . ASP A 1 92 ? 15.747 -3.302 13.404 1.00 38.91 92 ASP A CA 1
ATOM 646 C C . ASP A 1 92 ? 14.724 -3.114 14.550 1.00 38.91 92 ASP A C 1
ATOM 648 O O . ASP A 1 92 ? 13.835 -2.255 14.518 1.00 38.91 92 ASP A O 1
ATOM 652 N N . ASP A 1 93 ? 14.846 -3.961 15.575 1.00 41.44 93 ASP A N 1
ATOM 653 C CA . ASP A 1 93 ? 14.598 -3.546 16.949 1.00 41.44 93 ASP A CA 1
ATOM 654 C C . ASP A 1 93 ? 15.861 -2.791 17.404 1.00 41.44 93 ASP A C 1
ATOM 656 O O . ASP A 1 93 ? 16.939 -3.363 17.489 1.00 41.44 93 ASP A O 1
ATOM 660 N N . GLU A 1 94 ? 15.697 -1.496 17.677 1.00 39.81 94 GLU A N 1
ATOM 661 C CA . GLU A 1 94 ? 16.690 -0.551 18.218 1.00 39.81 94 GLU A CA 1
ATOM 662 C C . GLU A 1 94 ? 17.671 0.150 17.247 1.00 39.81 94 GLU A C 1
ATOM 664 O O . GLU A 1 94 ? 18.672 -0.366 16.772 1.00 39.81 94 GLU A O 1
ATOM 669 N N . GLU A 1 95 ? 17.406 1.453 17.099 1.00 44.50 95 GLU A N 1
ATOM 670 C CA . GLU A 1 95 ? 18.399 2.530 17.203 1.00 44.50 95 GLU A CA 1
ATOM 671 C C . GLU A 1 95 ? 19.652 2.484 16.310 1.00 44.50 95 GLU A C 1
ATOM 673 O O . GLU A 1 95 ? 20.753 2.172 16.753 1.00 44.50 95 GLU A O 1
ATOM 678 N N . ASN A 1 96 ? 19.551 3.076 15.117 1.00 38.16 96 ASN A N 1
ATOM 679 C CA . ASN A 1 96 ? 20.668 3.865 14.591 1.00 38.16 96 ASN A CA 1
ATOM 680 C C . ASN A 1 96 ? 20.248 5.336 14.436 1.00 38.16 96 ASN A C 1
ATOM 682 O O . ASN A 1 96 ? 19.498 5.673 13.517 1.00 38.16 96 ASN A O 1
ATOM 686 N N . PRO A 1 97 ? 20.685 6.242 15.335 1.00 37.62 97 PRO A N 1
ATOM 687 C CA . PRO A 1 97 ? 20.370 7.657 15.219 1.00 37.62 97 PRO A CA 1
ATOM 688 C C . PRO A 1 97 ? 21.118 8.267 14.030 1.00 37.62 97 PRO A C 1
ATOM 690 O O . PRO A 1 97 ? 22.347 8.248 13.963 1.00 37.62 97 PRO A O 1
ATOM 693 N N . VAL A 1 98 ? 20.376 8.884 13.112 1.00 43.44 98 VAL A N 1
ATOM 694 C CA . VAL A 1 98 ? 20.964 9.734 12.075 1.00 43.44 98 VAL A CA 1
ATOM 695 C C . VAL A 1 98 ? 21.449 11.021 12.749 1.00 43.44 98 VAL A C 1
ATOM 697 O O . VAL A 1 98 ? 20.654 11.808 13.266 1.00 43.44 98 VAL A O 1
ATOM 700 N N . ILE A 1 99 ? 22.768 11.229 12.783 1.00 39.34 99 ILE A N 1
ATOM 701 C CA . ILE A 1 99 ? 23.384 12.434 13.351 1.00 39.34 99 ILE A CA 1
ATOM 702 C C . ILE A 1 99 ? 23.471 13.512 12.272 1.00 39.34 99 ILE A C 1
ATOM 704 O O . ILE A 1 99 ? 24.247 13.395 11.325 1.00 39.34 99 ILE A O 1
ATOM 708 N N . ILE A 1 100 ? 22.730 14.604 12.453 1.00 37.53 100 ILE A N 1
ATOM 709 C CA . ILE A 1 100 ? 22.880 15.830 11.660 1.00 37.53 100 ILE A CA 1
ATOM 710 C C . ILE A 1 100 ? 23.226 16.955 12.639 1.00 37.53 100 ILE A C 1
ATOM 712 O O . ILE A 1 100 ? 22.414 17.328 13.481 1.00 37.53 100 ILE A O 1
ATOM 716 N N . GLY A 1 101 ? 24.456 17.476 12.576 1.00 36.28 101 GLY A N 1
ATOM 717 C CA . GLY A 1 101 ? 24.861 18.656 13.356 1.00 36.28 101 GLY A CA 1
ATOM 718 C C . GLY A 1 101 ? 24.907 18.470 14.881 1.00 36.28 101 GLY A C 1
ATOM 719 O O . GLY A 1 101 ? 24.582 19.398 15.615 1.00 36.28 101 GLY A O 1
ATOM 720 N N . GLY A 1 102 ? 25.289 17.288 15.379 1.00 42.84 102 GLY A N 1
ATOM 721 C CA . GLY A 1 102 ? 25.504 17.058 16.817 1.00 42.84 102 GLY A CA 1
ATOM 722 C C . GLY A 1 102 ? 24.240 16.828 17.657 1.00 42.84 102 GLY A C 1
ATOM 723 O O . GLY A 1 102 ? 24.333 16.785 18.882 1.00 42.84 102 GLY A O 1
ATOM 724 N N . ARG A 1 103 ? 23.067 16.641 17.035 1.00 41.44 103 ARG A N 1
ATOM 725 C CA . ARG A 1 103 ? 21.839 16.180 17.709 1.00 41.44 103 ARG A CA 1
ATOM 726 C C . ARG A 1 103 ? 21.347 14.870 17.096 1.00 41.44 103 ARG A C 1
ATOM 728 O O . ARG A 1 103 ? 21.361 14.707 15.879 1.00 41.44 103 ARG A O 1
ATOM 735 N N . GLN A 1 104 ? 20.932 13.949 17.964 1.00 43.84 104 GLN A N 1
ATOM 736 C CA . GLN A 1 104 ? 20.260 12.704 17.588 1.00 43.84 104 GLN A CA 1
ATOM 737 C C . GLN A 1 104 ? 18.802 13.022 17.245 1.00 43.84 104 GLN A C 1
ATOM 739 O O . GLN A 1 104 ? 18.127 13.671 18.043 1.00 43.84 104 GLN A O 1
ATOM 744 N N . VAL A 1 105 ? 18.332 12.583 16.078 1.00 41.12 105 VAL A N 1
ATOM 745 C CA . VAL A 1 105 ? 16.932 12.728 15.653 1.00 41.12 105 VAL A CA 1
ATOM 746 C C . VAL A 1 105 ? 16.383 11.328 15.397 1.00 41.12 105 VAL A C 1
ATOM 748 O O . VAL A 1 105 ? 16.856 10.640 14.493 1.00 41.12 105 VAL A O 1
ATOM 751 N N . ARG A 1 106 ? 15.428 10.890 16.225 1.00 45.94 106 ARG A N 1
ATOM 752 C CA . ARG A 1 106 ? 14.787 9.564 16.146 1.00 45.94 106 ARG A CA 1
ATOM 753 C C . ARG A 1 106 ? 13.446 9.617 15.398 1.00 45.94 106 ARG A C 1
ATOM 755 O O . ARG A 1 106 ? 13.003 8.598 14.882 1.00 45.94 106 ARG A O 1
ATOM 762 N N . SER A 1 107 ? 12.791 10.782 15.319 1.00 38.59 107 SER A N 1
ATOM 763 C CA . SER A 1 107 ? 11.505 10.971 14.623 1.00 38.59 107 SER A CA 1
ATOM 764 C C . SER A 1 107 ? 11.155 12.464 14.472 1.00 38.59 107 SER A C 1
ATOM 766 O O . SER A 1 107 ? 11.676 13.306 15.199 1.00 38.59 107 SER A O 1
ATOM 768 N N . VAL A 1 108 ? 10.221 12.809 13.571 1.00 44.06 108 VAL A N 1
ATOM 769 C CA . VAL A 1 108 ? 9.641 14.170 13.429 1.00 44.06 108 VAL A CA 1
ATOM 770 C C . VAL A 1 108 ? 8.990 14.652 14.741 1.00 44.06 108 VAL A C 1
ATOM 772 O O . VAL A 1 108 ? 8.828 15.849 14.961 1.00 44.06 108 VAL A O 1
ATOM 775 N N . SER A 1 109 ? 8.677 13.725 15.650 1.00 42.38 109 SER A N 1
ATOM 776 C CA . SER A 1 109 ? 8.212 14.008 17.011 1.00 42.38 109 SER A CA 1
ATOM 777 C C . SER A 1 109 ? 9.261 14.671 17.915 1.00 42.38 109 SER A C 1
ATOM 779 O O . SER A 1 109 ? 8.873 15.282 18.902 1.00 42.38 109 SER A O 1
ATOM 781 N N . ASP A 1 110 ? 10.556 14.635 17.576 1.00 44.03 110 ASP A N 1
ATOM 782 C CA . ASP A 1 110 ? 11.605 15.343 18.337 1.00 44.03 110 ASP A CA 1
ATOM 783 C C . ASP A 1 110 ? 11.589 16.870 18.111 1.00 44.03 110 ASP A C 1
ATOM 785 O O . ASP A 1 110 ? 12.287 17.612 18.806 1.00 44.03 110 ASP A O 1
ATOM 789 N N . PHE A 1 111 ? 10.788 17.360 17.155 1.00 42.97 111 PHE A N 1
ATOM 790 C CA . PHE A 1 111 ? 10.588 18.792 16.896 1.00 42.97 111 PHE A CA 1
ATOM 791 C C . PHE A 1 111 ? 9.375 19.388 17.623 1.00 42.97 111 PHE A C 1
ATOM 793 O O . PHE A 1 111 ? 9.180 20.603 17.566 1.00 42.97 111 PHE A O 1
ATOM 800 N N . VAL A 1 112 ? 8.566 18.573 18.310 1.00 42.78 112 VAL A N 1
ATOM 801 C CA . VAL A 1 112 ? 7.334 19.026 18.968 1.00 42.78 112 VAL A CA 1
ATOM 802 C C . VAL A 1 112 ? 7.438 18.781 20.475 1.00 42.78 112 VAL A C 1
ATOM 804 O O . VAL A 1 112 ? 7.478 17.628 20.906 1.00 42.78 112 VAL A O 1
ATOM 807 N N . PRO A 1 113 ? 7.488 19.833 21.312 1.00 32.44 113 PRO A N 1
ATOM 808 C CA . PRO A 1 113 ? 7.477 19.662 22.753 1.00 32.44 113 PRO A CA 1
ATOM 809 C C . PRO A 1 113 ? 6.092 19.175 23.199 1.00 32.44 113 PRO A C 1
ATOM 811 O O . PRO A 1 113 ? 5.145 19.949 23.247 1.00 32.44 113 PRO A O 1
ATOM 814 N N . GLY A 1 114 ? 6.017 17.885 23.535 1.00 49.59 114 GLY A N 1
ATOM 815 C CA . GLY A 1 114 ? 5.019 17.281 24.416 1.00 49.59 114 GLY A CA 1
ATOM 816 C C . GLY A 1 114 ? 3.574 17.256 23.919 1.00 49.59 114 GLY A C 1
ATOM 817 O O . GLY A 1 114 ? 2.859 18.223 24.109 1.00 49.59 114 GLY A O 1
ATOM 818 N N . ILE A 1 115 ? 3.105 16.087 23.467 1.00 38.00 115 ILE A N 1
ATOM 819 C CA . ILE A 1 115 ? 1.754 15.569 23.755 1.00 38.00 115 ILE A CA 1
ATOM 820 C C . ILE A 1 115 ? 1.864 14.035 23.826 1.00 38.00 115 ILE A C 1
ATOM 822 O O . ILE A 1 115 ? 1.692 13.322 22.842 1.00 38.00 115 ILE A O 1
ATOM 826 N N . SER A 1 116 ? 2.145 13.526 25.024 1.00 41.94 116 SER A N 1
ATOM 827 C CA . SER A 1 116 ? 1.704 12.196 25.447 1.00 41.94 116 SER A CA 1
ATOM 828 C C . SER A 1 116 ? 0.441 12.417 26.260 1.00 41.94 116 SER A C 1
ATOM 830 O O . SER A 1 116 ? 0.524 12.537 27.471 1.00 41.94 116 SER A O 1
ATOM 832 N N . ASN A 1 117 ? -0.713 12.549 25.608 1.00 38.00 117 ASN A N 1
ATOM 833 C CA . ASN A 1 117 ? -1.999 12.521 26.300 1.00 38.00 117 ASN A CA 1
ATOM 834 C C . ASN A 1 117 ? -2.965 11.639 25.510 1.00 38.00 117 ASN A C 1
ATOM 836 O O . ASN A 1 117 ? -3.606 12.058 24.540 1.00 38.00 117 ASN A O 1
ATOM 840 N N . VAL A 1 118 ? -3.047 10.392 25.973 1.00 37.03 118 VAL A N 1
ATOM 841 C CA . VAL A 1 118 ? -4.229 9.549 25.840 1.00 37.03 118 VAL A CA 1
ATOM 842 C C . VAL A 1 118 ? -5.347 10.272 26.589 1.00 37.03 118 VAL A C 1
ATOM 844 O O . VAL A 1 118 ? -5.439 10.209 27.811 1.00 37.03 118 VAL A O 1
ATOM 847 N N . THR A 1 119 ? -6.180 11.021 25.874 1.00 35.06 119 THR A N 1
ATOM 848 C CA . THR A 1 119 ? -7.481 11.434 26.399 1.00 35.06 119 THR A CA 1
ATOM 849 C C . THR A 1 119 ? -8.392 10.220 26.313 1.00 35.06 119 THR A C 1
ATOM 851 O O . THR A 1 119 ? -9.023 9.972 25.288 1.00 35.06 119 THR A O 1
ATOM 854 N N . ALA A 1 120 ? -8.392 9.422 27.380 1.00 38.28 120 ALA A N 1
ATOM 855 C CA . ALA A 1 120 ? -9.389 8.390 27.603 1.00 38.28 120 ALA A CA 1
ATOM 856 C C . ALA A 1 120 ? -10.735 9.083 27.860 1.00 38.28 120 ALA A C 1
ATOM 858 O O . ALA A 1 120 ? -11.031 9.495 28.980 1.00 38.28 120 ALA A O 1
ATOM 859 N N . ALA A 1 121 ? -11.528 9.260 26.805 1.00 37.88 121 ALA A N 1
ATOM 860 C CA . ALA A 1 121 ? -12.946 9.530 26.955 1.00 37.88 121 ALA A CA 1
ATOM 861 C C . ALA A 1 121 ? -13.613 8.224 27.412 1.00 37.88 121 ALA A C 1
ATOM 863 O O . ALA A 1 121 ? -13.614 7.224 26.694 1.00 37.88 121 ALA A O 1
ATOM 864 N N . THR A 1 122 ? -14.123 8.221 28.641 1.00 38.69 122 THR A N 1
ATOM 865 C CA . THR A 1 122 ? -14.915 7.135 29.222 1.00 38.69 122 THR A CA 1
ATOM 866 C C . THR A 1 122 ? -16.258 7.060 28.500 1.00 38.69 122 THR A C 1
ATOM 868 O O . THR A 1 122 ? -17.230 7.689 28.912 1.00 38.69 122 THR A O 1
ATOM 871 N N . SER A 1 123 ? -16.321 6.319 27.398 1.00 45.97 123 SER A N 1
ATOM 872 C CA . SER A 1 123 ? -17.588 5.910 26.798 1.00 45.97 123 SER A CA 1
ATOM 873 C C . SER A 1 123 ? -17.730 4.403 26.979 1.00 45.97 123 SER A C 1
ATOM 875 O O . SER A 1 123 ? -17.075 3.639 26.278 1.00 45.97 123 SER A O 1
ATOM 877 N N . ASN A 1 124 ? -18.575 3.980 27.929 1.00 53.00 124 ASN A N 1
ATOM 878 C CA . ASN A 1 124 ? -19.027 2.590 28.097 1.00 53.00 124 ASN A CA 1
ATOM 879 C C . ASN A 1 124 ? -19.951 2.212 26.926 1.00 53.00 124 ASN A C 1
ATOM 881 O O . ASN A 1 124 ? -21.154 2.013 27.093 1.00 53.00 124 ASN A O 1
ATOM 885 N N . LYS A 1 125 ? -19.417 2.198 25.707 1.00 63.97 125 LYS A N 1
ATOM 886 C CA . LYS A 1 125 ? -20.141 1.786 24.507 1.00 63.97 125 LYS A CA 1
ATOM 887 C C . LYS A 1 125 ? -19.419 0.625 23.858 1.00 63.97 125 LYS A C 1
ATOM 889 O O . LYS A 1 125 ? -18.203 0.642 23.688 1.00 63.97 125 LYS A O 1
ATOM 894 N N . THR A 1 126 ? -20.202 -0.369 23.451 1.00 75.62 126 THR A N 1
ATOM 895 C CA . THR A 1 126 ? -19.724 -1.469 22.620 1.00 75.62 126 THR A CA 1
ATOM 896 C C . THR A 1 126 ? -19.124 -0.896 21.342 1.00 75.62 126 THR A C 1
ATOM 898 O O . THR A 1 126 ? -19.830 -0.238 20.578 1.00 75.62 126 THR A O 1
ATOM 901 N N . VAL A 1 127 ? -17.840 -1.154 21.109 1.00 84.25 127 VAL A N 1
ATOM 902 C CA . VAL A 1 127 ? -17.151 -0.739 19.885 1.00 84.25 127 VAL A CA 1
ATOM 903 C C . VAL A 1 127 ? -17.742 -1.513 18.710 1.00 84.25 127 VAL A C 1
ATOM 905 O O . VAL A 1 127 ? -17.660 -2.739 18.676 1.00 84.25 127 VAL A O 1
ATOM 908 N N . GLN A 1 128 ? -18.328 -0.813 17.741 1.00 87.69 128 GLN A N 1
ATOM 909 C CA . GLN A 1 128 ? -18.919 -1.423 16.546 1.00 87.69 128 GLN A CA 1
ATOM 910 C C . GLN A 1 128 ? -18.260 -0.943 15.260 1.00 87.69 128 GLN A C 1
ATOM 912 O O . GLN A 1 128 ? -18.202 -1.704 14.291 1.00 87.69 128 GLN A O 1
ATOM 917 N N . ARG A 1 129 ? -17.769 0.300 15.220 1.00 91.31 129 ARG A N 1
ATOM 918 C CA . ARG A 1 129 ? -17.183 0.879 14.005 1.00 91.31 129 ARG A CA 1
ATOM 919 C C . ARG A 1 129 ? -15.801 1.459 14.254 1.00 91.31 129 ARG A C 1
ATOM 921 O O . ARG A 1 129 ? -15.630 2.373 15.058 1.00 91.31 129 ARG A O 1
ATOM 928 N N . ILE A 1 130 ? -14.830 0.958 13.495 1.00 93.06 130 ILE A N 1
ATOM 929 C CA . ILE A 1 130 ? -13.440 1.414 13.523 1.00 93.06 130 ILE A CA 1
ATOM 930 C C . ILE A 1 130 ? -13.075 2.017 12.168 1.00 93.06 130 ILE A C 1
ATOM 932 O O . ILE A 1 130 ? -13.253 1.377 11.128 1.00 93.06 130 ILE A O 1
ATOM 936 N N . LEU A 1 131 ? -12.519 3.226 12.183 1.00 93.38 131 LEU A N 1
ATOM 937 C CA . LEU A 1 131 ? -11.933 3.864 11.010 1.00 93.38 131 LEU A CA 1
ATOM 938 C C . LEU A 1 131 ? -10.411 3.743 11.046 1.00 93.38 131 LEU A C 1
ATOM 940 O O . LEU A 1 131 ? -9.769 4.173 12.000 1.00 93.38 131 LEU A O 1
ATOM 944 N N . VAL A 1 132 ? -9.819 3.237 9.971 1.00 93.94 132 VAL A N 1
ATOM 945 C CA . VAL A 1 132 ? -8.382 3.361 9.715 1.00 93.94 132 VAL A CA 1
ATOM 946 C C . VAL A 1 132 ? -8.170 4.551 8.786 1.00 93.94 132 VAL A C 1
ATOM 948 O O . VAL A 1 132 ? -8.565 4.507 7.621 1.00 93.94 132 VAL A O 1
ATOM 951 N N . ALA A 1 133 ? -7.551 5.617 9.288 1.00 92.06 133 ALA A N 1
ATOM 952 C CA . ALA A 1 133 ? -7.385 6.860 8.545 1.00 92.06 133 ALA A CA 1
ATOM 953 C C . ALA A 1 133 ? -5.924 7.124 8.142 1.00 92.06 133 ALA A C 1
ATOM 955 O O . ALA A 1 133 ? -4.989 6.991 8.935 1.00 92.06 133 ALA A O 1
ATOM 956 N N . CYS A 1 134 ? -5.725 7.522 6.883 1.00 89.06 134 CYS A N 1
ATOM 957 C CA . CYS A 1 134 ? -4.436 7.994 6.362 1.00 89.06 134 CYS A CA 1
ATOM 958 C C . CYS A 1 134 ? -4.615 9.274 5.532 1.00 89.06 134 CYS A C 1
ATOM 960 O O . CYS A 1 134 ? -5.727 9.764 5.416 1.00 89.06 134 CYS A O 1
ATOM 962 N N . ASP A 1 135 ? -3.558 9.852 4.963 1.00 83.69 135 ASP A N 1
ATOM 963 C CA . ASP A 1 135 ? -3.659 11.145 4.265 1.00 83.69 135 ASP A CA 1
ATOM 964 C C . ASP A 1 135 ? -4.664 11.103 3.089 1.00 83.69 135 ASP A C 1
ATOM 966 O O . ASP A 1 135 ? -5.610 11.888 3.020 1.00 83.69 135 ASP A O 1
ATOM 970 N N . SER A 1 136 ? -4.552 10.089 2.224 1.00 78.94 136 SER A N 1
ATOM 971 C CA . SER A 1 136 ? -5.372 9.971 1.004 1.00 78.94 136 SER A CA 1
ATOM 972 C C . SER A 1 136 ? -6.507 8.943 1.079 1.00 78.94 136 SER A C 1
ATOM 974 O O . SER A 1 136 ? -7.299 8.841 0.148 1.00 78.94 136 SER A O 1
ATOM 976 N N . GLY A 1 137 ? -6.575 8.131 2.134 1.00 74.31 137 GLY A N 1
ATOM 977 C CA . GLY A 1 137 ? -7.656 7.163 2.363 1.00 74.31 137 GLY A CA 1
ATOM 978 C C . GLY A 1 137 ? -7.684 5.897 1.489 1.00 74.31 137 GLY A C 1
ATOM 979 O O . GLY A 1 137 ? -8.480 5.007 1.783 1.00 74.31 137 GLY A O 1
ATOM 980 N N . MET A 1 138 ? -6.821 5.757 0.471 1.00 78.06 138 MET A N 1
ATOM 981 C CA . MET A 1 138 ? -6.886 4.640 -0.498 1.00 78.06 138 MET A CA 1
ATOM 982 C C . MET A 1 138 ? -5.733 3.622 -0.433 1.00 78.06 138 MET A C 1
ATOM 984 O O . MET A 1 138 ? -5.888 2.507 -0.920 1.00 78.06 138 MET A O 1
ATOM 988 N N . GLY A 1 139 ? -4.580 3.983 0.138 1.00 81.56 139 GLY A N 1
ATOM 989 C CA . GLY A 1 139 ? -3.374 3.144 0.116 1.00 81.56 139 GLY A CA 1
ATOM 990 C C . GLY A 1 139 ? -3.131 2.414 1.434 1.00 81.56 139 GLY A C 1
ATOM 991 O O . GLY A 1 139 ? -3.631 1.316 1.684 1.00 81.56 139 GLY A O 1
ATOM 992 N N . SER A 1 140 ? -2.345 3.050 2.300 1.00 83.62 140 SER A N 1
ATOM 993 C CA . SER A 1 140 ? -1.935 2.494 3.591 1.00 83.62 140 SER A CA 1
ATOM 994 C C . SER A 1 140 ? -3.108 2.201 4.535 1.00 83.62 140 SER A C 1
ATOM 996 O O . SER A 1 140 ? -3.089 1.187 5.230 1.00 83.62 140 SER A O 1
ATOM 998 N N . SER A 1 141 ? -4.171 3.008 4.496 1.00 85.75 141 SER A N 1
ATOM 999 C CA . SER A 1 141 ? -5.387 2.781 5.282 1.00 85.75 141 SER A CA 1
ATOM 1000 C C . SER A 1 141 ? -6.190 1.567 4.810 1.00 85.75 141 SER A C 1
ATOM 1002 O O . SER A 1 141 ? -6.743 0.850 5.640 1.00 85.75 141 SER A O 1
ATOM 1004 N N . ALA A 1 142 ? -6.223 1.278 3.504 1.00 88.12 142 ALA A N 1
ATOM 1005 C CA . ALA A 1 142 ? -6.916 0.108 2.959 1.00 88.12 142 ALA A CA 1
ATOM 1006 C C . ALA A 1 142 ? -6.213 -1.203 3.351 1.00 88.12 142 ALA A C 1
ATOM 1008 O O . ALA A 1 142 ? -6.863 -2.189 3.724 1.00 88.12 142 ALA A O 1
ATOM 1009 N N . MET A 1 143 ? -4.875 -1.204 3.322 1.00 88.31 143 MET A N 1
ATOM 1010 C CA . MET A 1 143 ? -4.075 -2.321 3.830 1.00 88.31 143 MET A CA 1
ATOM 1011 C C . MET A 1 143 ? -4.252 -2.480 5.341 1.00 88.31 143 MET A C 1
ATOM 1013 O O . MET A 1 143 ? -4.577 -3.577 5.792 1.00 88.31 143 MET A O 1
ATOM 1017 N N . GLY A 1 144 ? -4.145 -1.387 6.101 1.00 89.94 144 GLY A N 1
ATOM 1018 C CA . GLY A 1 144 ? -4.321 -1.397 7.553 1.00 89.94 144 GLY A CA 1
ATOM 1019 C C . GLY A 1 144 ? -5.700 -1.879 7.993 1.00 89.94 144 GLY A C 1
ATOM 1020 O O . GLY A 1 144 ? -5.806 -2.716 8.883 1.00 89.94 144 GLY A O 1
ATOM 1021 N N . ALA A 1 145 ? -6.765 -1.449 7.312 1.00 92.38 145 ALA A N 1
ATOM 1022 C CA . ALA A 1 145 ? -8.115 -1.951 7.562 1.00 92.38 145 ALA A CA 1
ATOM 1023 C C . ALA A 1 145 ? -8.219 -3.459 7.300 1.00 92.38 145 ALA A C 1
ATOM 1025 O O . ALA A 1 145 ? -8.870 -4.181 8.048 1.00 92.38 145 ALA A O 1
ATOM 1026 N N . SER A 1 146 ? -7.557 -3.964 6.260 1.00 90.75 146 SER A N 1
ATOM 1027 C CA . SER A 1 146 ? -7.559 -5.396 5.941 1.00 90.75 146 SER A CA 1
ATOM 1028 C C . SER A 1 146 ? -6.788 -6.223 6.971 1.00 90.75 146 SER A C 1
ATOM 1030 O O . SER A 1 146 ? -7.264 -7.286 7.376 1.00 90.75 146 SER A O 1
ATOM 1032 N N . VAL A 1 147 ? -5.642 -5.718 7.432 1.00 91.75 147 VAL A N 1
ATOM 1033 C CA . VAL A 1 147 ? -4.845 -6.325 8.507 1.00 91.75 147 VAL A CA 1
ATOM 1034 C C . VAL A 1 147 ? -5.629 -6.342 9.818 1.00 91.75 147 VAL A C 1
ATOM 1036 O O . VAL A 1 147 ? -5.766 -7.406 10.425 1.00 91.75 147 VAL A O 1
ATOM 1039 N N . LEU A 1 148 ? -6.221 -5.209 10.204 1.00 92.56 148 LEU A N 1
ATOM 1040 C CA . LEU A 1 148 ? -7.034 -5.093 11.413 1.00 92.56 148 LEU A CA 1
ATOM 1041 C C . LEU A 1 148 ? -8.241 -6.042 11.370 1.00 92.56 148 LEU A C 1
ATOM 1043 O O . LEU A 1 148 ? -8.457 -6.779 12.326 1.00 92.56 148 LEU A O 1
ATOM 1047 N N . ARG A 1 149 ? -8.979 -6.110 10.250 1.00 93.19 149 ARG A N 1
ATOM 1048 C CA . ARG A 1 149 ? -10.095 -7.066 10.077 1.00 93.19 149 ARG A CA 1
ATOM 1049 C C . ARG A 1 149 ? -9.653 -8.506 10.300 1.00 93.19 149 ARG A C 1
ATOM 1051 O O . ARG A 1 149 ? -10.320 -9.256 11.004 1.00 93.19 149 ARG A O 1
ATOM 1058 N N . LYS A 1 150 ? -8.517 -8.895 9.715 1.00 91.44 150 LYS A N 1
ATOM 1059 C CA . LYS A 1 150 ? -7.969 -10.247 9.880 1.00 91.44 150 LYS A CA 1
ATOM 1060 C C . LYS A 1 150 ? -7.580 -10.522 11.335 1.00 91.44 150 LYS A C 1
ATOM 1062 O O . LYS A 1 150 ? -7.814 -11.627 11.817 1.00 91.44 150 LYS A O 1
ATOM 1067 N N . ARG A 1 151 ? -7.006 -9.532 12.028 1.00 89.69 151 ARG A N 1
ATOM 1068 C CA . ARG A 1 151 ? -6.627 -9.644 13.443 1.00 89.69 151 ARG A CA 1
ATOM 1069 C C . ARG A 1 151 ? -7.851 -9.771 14.347 1.00 89.69 151 ARG A C 1
ATOM 1071 O O . ARG A 1 151 ? -7.889 -10.692 15.151 1.00 89.69 151 ARG A O 1
ATOM 1078 N N . LEU A 1 152 ? 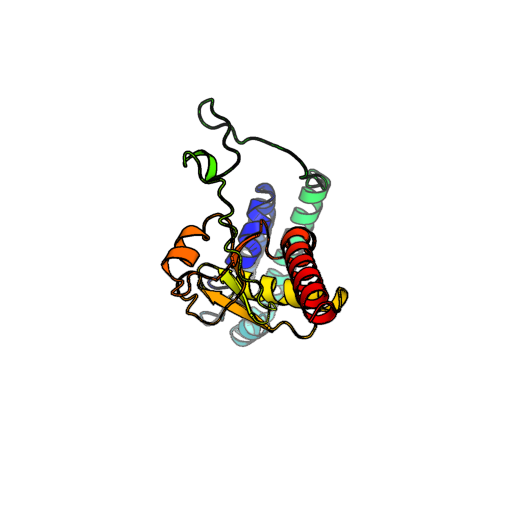-8.856 -8.912 14.173 1.00 91.25 152 LEU A N 1
ATOM 1079 C CA . LEU A 1 152 ? -10.108 -8.949 14.939 1.00 91.25 152 LEU A CA 1
ATOM 1080 C C . LEU A 1 152 ? -10.833 -10.286 14.765 1.00 91.25 152 LEU A C 1
ATOM 1082 O O . LEU A 1 152 ? -11.251 -10.891 15.748 1.00 91.25 152 LEU A O 1
ATOM 1086 N N . LYS A 1 153 ? -10.873 -10.804 13.535 1.00 89.38 153 LYS A N 1
ATOM 1087 C CA . LYS A 1 153 ? -11.439 -12.122 13.232 1.00 89.38 153 LYS A CA 1
ATOM 1088 C C . LYS A 1 153 ? -10.729 -13.271 13.944 1.00 89.38 153 LYS A C 1
ATOM 1090 O O . LYS A 1 153 ? -11.378 -14.189 14.434 1.00 89.38 153 LYS A O 1
ATOM 1095 N N . ALA A 1 154 ? -9.399 -13.222 14.031 1.00 88.62 154 ALA A N 1
ATOM 1096 C CA . ALA A 1 154 ? -8.624 -14.226 14.761 1.00 88.62 154 ALA A CA 1
ATOM 1097 C C . ALA A 1 154 ? -8.933 -14.236 16.270 1.00 88.62 154 ALA A C 1
ATOM 1099 O O . ALA A 1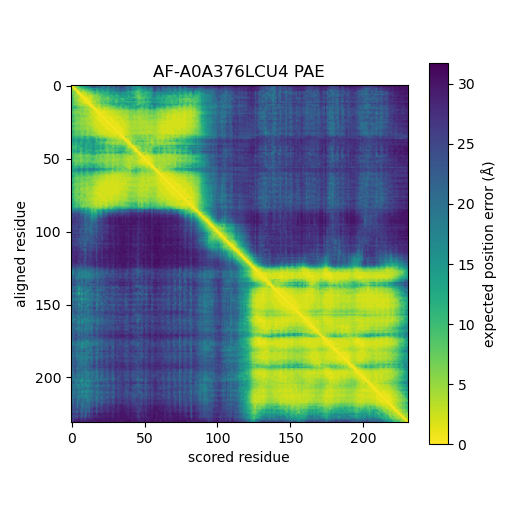 154 ? -8.752 -15.257 16.923 1.00 88.62 154 ALA A O 1
ATOM 1100 N N . GLU A 1 155 ? -9.420 -13.116 16.802 1.00 86.62 155 GLU A N 1
ATOM 1101 C CA . GLU A 1 155 ? -9.780 -12.932 18.209 1.00 86.62 155 GLU A CA 1
ATOM 1102 C C . GLU A 1 155 ? -11.294 -13.079 18.463 1.00 86.62 155 GLU A C 1
ATOM 1104 O O . GLU A 1 155 ? -11.748 -12.831 19.576 1.00 86.62 155 GLU A O 1
ATOM 1109 N N . GLY A 1 156 ? -12.078 -13.474 17.449 1.00 86.88 156 GLY A N 1
ATOM 1110 C CA . GLY A 1 156 ? -13.529 -13.682 17.555 1.00 86.88 156 GLY A CA 1
ATOM 1111 C C . GLY A 1 156 ? -14.387 -12.412 17.475 1.00 86.88 156 GLY A C 1
ATOM 1112 O O . GLY A 1 156 ? -15.597 -12.484 17.666 1.00 86.88 156 GLY A O 1
ATOM 1113 N N . LEU A 1 157 ? -13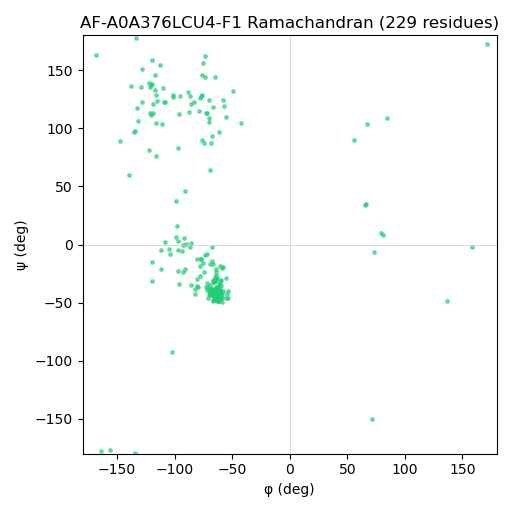.798 -11.258 17.151 1.00 87.62 157 LEU A N 1
ATOM 1114 C CA . LEU A 1 157 ? -14.461 -9.947 17.113 1.00 87.62 157 LEU A CA 1
ATOM 1115 C C . LEU A 1 157 ? -15.037 -9.621 15.719 1.00 87.62 157 LEU A C 1
ATOM 1117 O O . LEU A 1 157 ? -14.852 -8.526 15.185 1.00 87.62 157 LEU A O 1
ATOM 1121 N N . ASP A 1 158 ? -15.727 -10.585 15.107 1.00 85.19 158 ASP A N 1
ATOM 1122 C CA . ASP A 1 158 ? -16.232 -10.493 13.723 1.00 85.19 158 ASP A CA 1
ATOM 1123 C C . ASP A 1 158 ? -17.372 -9.474 13.536 1.00 85.19 158 ASP A C 1
ATOM 1125 O O . ASP A 1 158 ? -17.673 -9.073 12.412 1.00 85.19 158 ASP A O 1
ATOM 1129 N N . TYR A 1 159 ? -18.008 -9.040 14.625 1.00 86.81 159 TYR A N 1
ATOM 1130 C CA . TYR A 1 159 ? -19.109 -8.074 14.597 1.00 86.81 159 TYR A CA 1
ATOM 1131 C C . TYR A 1 159 ? -18.642 -6.623 14.380 1.00 86.81 159 TYR A C 1
ATOM 1133 O O . TYR A 1 159 ? -19.460 -5.745 14.097 1.00 86.81 159 TYR A O 1
ATOM 1141 N N . ILE A 1 160 ? -17.339 -6.356 14.503 1.00 91.75 160 ILE A N 1
ATOM 1142 C CA . ILE A 1 160 ? -16.776 -5.011 14.382 1.00 91.75 160 ILE A CA 1
ATOM 1143 C C . ILE A 1 160 ? -16.557 -4.665 12.908 1.00 91.75 160 ILE A C 1
ATOM 1145 O O . ILE A 1 160 ? -15.809 -5.321 12.180 1.00 91.75 160 ILE A O 1
ATOM 1149 N N . THR A 1 161 ? -17.170 -3.571 12.467 1.00 92.25 161 THR A N 1
ATOM 1150 C CA . THR A 1 161 ? -17.011 -3.055 11.107 1.00 92.25 161 THR A CA 1
ATOM 1151 C C . THR A 1 161 ? -15.781 -2.160 11.024 1.00 92.25 161 THR A C 1
ATOM 1153 O O . THR A 1 161 ? -15.703 -1.128 11.688 1.00 92.25 161 THR A O 1
ATOM 1156 N N . VAL A 1 162 ? -14.833 -2.524 10.161 1.00 93.75 162 VAL A N 1
ATOM 1157 C CA . VAL A 1 162 ? -13.619 -1.735 9.911 1.00 93.75 162 VAL A CA 1
ATOM 1158 C C . VAL A 1 162 ? -13.673 -1.106 8.524 1.00 93.75 162 VAL A C 1
ATOM 1160 O O . VAL A 1 162 ? -13.753 -1.821 7.515 1.00 93.75 162 VAL A O 1
ATOM 1163 N N . VAL A 1 163 ? -13.568 0.220 8.480 1.00 93.00 163 VAL A N 1
ATOM 1164 C CA . VAL A 1 163 ? -13.595 1.049 7.265 1.00 93.00 163 VAL A CA 1
ATOM 1165 C C . VAL A 1 163 ? -12.276 1.814 7.142 1.00 93.00 163 VAL A C 1
ATOM 1167 O O . VAL A 1 163 ? -11.556 1.991 8.123 1.00 93.00 163 VAL A O 1
ATOM 1170 N N . ASN A 1 164 ? -11.933 2.255 5.936 1.00 92.25 164 ASN A N 1
ATOM 1171 C CA . ASN A 1 164 ? -10.795 3.128 5.675 1.00 92.25 164 ASN A CA 1
ATOM 1172 C C . ASN A 1 164 ? -11.243 4.420 4.987 1.00 92.25 164 ASN A C 1
ATOM 1174 O O . ASN A 1 164 ? -12.070 4.367 4.081 1.00 92.25 164 ASN A O 1
ATOM 1178 N N . ASP A 1 165 ? -10.666 5.553 5.385 1.00 91.62 165 ASP A N 1
ATOM 1179 C CA . ASP A 1 165 ? -10.891 6.856 4.740 1.00 91.62 165 ASP A CA 1
ATOM 1180 C C . ASP A 1 165 ? -9.699 7.805 4.996 1.00 91.62 165 ASP A C 1
ATOM 1182 O O . ASP A 1 165 ? -8.671 7.410 5.560 1.00 91.62 165 ASP A O 1
ATOM 1186 N N . SER A 1 166 ? -9.796 9.048 4.532 1.00 89.88 166 SER A N 1
ATOM 1187 C CA . SER A 1 166 ? -8.825 10.104 4.786 1.00 89.88 166 SER A CA 1
ATOM 1188 C C . SER A 1 166 ? -8.924 10.631 6.222 1.00 89.88 166 SER A C 1
ATOM 1190 O O . SER A 1 166 ? -10.014 10.825 6.758 1.00 89.88 166 SER A O 1
ATOM 1192 N N . ALA A 1 167 ? -7.783 10.976 6.823 1.00 88.75 167 ALA A N 1
ATOM 1193 C CA . ALA A 1 167 ? -7.708 11.681 8.104 1.00 88.75 167 ALA A CA 1
ATOM 1194 C C . ALA A 1 167 ? -8.395 13.057 8.068 1.00 88.75 167 ALA A C 1
ATOM 1196 O O . ALA A 1 167 ? -8.746 13.580 9.118 1.00 88.75 167 ALA A O 1
ATOM 1197 N N . ASN A 1 168 ? -8.636 13.616 6.877 1.00 87.50 168 ASN A N 1
ATOM 1198 C CA . ASN A 1 168 ? -9.380 14.863 6.695 1.00 87.50 168 ASN A CA 1
ATOM 1199 C C . ASN A 1 168 ? -10.906 14.652 6.597 1.00 87.50 168 ASN A C 1
ATOM 1201 O O . ASN A 1 168 ? -11.654 15.613 6.424 1.00 87.50 168 ASN A O 1
ATOM 1205 N N . ARG A 1 169 ? -11.385 13.401 6.647 1.00 85.75 169 ARG A N 1
ATOM 1206 C CA . ARG A 1 169 ? -12.800 13.038 6.489 1.00 85.75 169 ARG A CA 1
ATOM 1207 C C . ARG A 1 169 ? -13.194 11.929 7.471 1.00 85.75 169 ARG A C 1
ATOM 1209 O O . ARG A 1 169 ? -13.617 10.850 7.080 1.00 85.75 169 ARG A O 1
ATOM 1216 N N . VAL A 1 170 ? -13.046 12.203 8.765 1.00 83.62 170 VAL A N 1
ATOM 1217 C CA . VAL A 1 170 ? -13.378 11.237 9.824 1.00 83.62 170 VAL A CA 1
ATOM 1218 C C . VAL A 1 170 ? -14.887 11.184 10.095 1.00 83.62 170 VAL A C 1
ATOM 1220 O O . VAL A 1 170 ? -15.421 10.106 10.294 1.00 83.62 170 VAL A O 1
ATOM 1223 N N . GLY A 1 171 ? -15.626 12.296 10.039 1.00 79.50 171 GLY A N 1
ATOM 1224 C CA . GLY A 1 171 ? -17.087 12.274 10.235 1.00 79.50 171 GLY A CA 1
ATOM 1225 C C . GLY A 1 171 ? -17.512 12.005 11.691 1.00 79.50 171 GLY A C 1
ATOM 1226 O O . GLY A 1 171 ? -16.814 12.417 12.616 1.00 79.50 171 GLY A O 1
ATOM 1227 N N . ARG A 1 172 ? -18.683 11.371 11.902 1.00 76.38 172 ARG A N 1
ATOM 1228 C CA . ARG A 1 172 ? -19.316 11.196 13.237 1.00 76.38 172 ARG A CA 1
ATOM 1229 C C . ARG A 1 172 ? -19.528 9.754 13.700 1.00 76.38 172 ARG A C 1
ATOM 1231 O O . ARG A 1 172 ? -19.782 9.537 14.883 1.00 76.38 172 ARG A O 1
ATOM 1238 N N . ASP A 1 173 ? -19.427 8.784 12.796 1.00 81.44 173 ASP A N 1
ATOM 1239 C CA . ASP A 1 173 ? -20.002 7.445 12.994 1.00 81.44 173 ASP A CA 1
ATOM 1240 C C . ASP A 1 173 ? -18.996 6.397 13.499 1.00 81.44 173 ASP A C 1
ATOM 1242 O O . ASP A 1 173 ? -19.245 5.197 13.371 1.00 81.44 173 ASP A O 1
ATOM 1246 N N . TYR A 1 174 ? -17.843 6.822 14.019 1.00 88.50 174 TYR A N 1
ATOM 1247 C CA . TYR A 1 174 ? -16.764 5.916 14.414 1.00 88.50 174 TYR A CA 1
ATOM 1248 C C . TYR A 1 174 ? -16.492 5.983 15.913 1.00 88.50 174 TYR A C 1
ATOM 1250 O O . TYR A 1 174 ? -16.335 7.065 16.480 1.00 88.50 174 TYR A O 1
ATOM 1258 N N . ASP A 1 175 ? -16.388 4.810 16.533 1.00 89.25 175 ASP A N 1
ATOM 1259 C CA . ASP A 1 175 ? -16.072 4.670 17.955 1.00 89.25 175 ASP A CA 1
ATOM 1260 C C . ASP A 1 175 ? -14.560 4.765 18.176 1.00 89.25 175 ASP A C 1
ATOM 1262 O O . ASP A 1 175 ? -14.099 5.376 19.138 1.00 89.25 175 ASP A O 1
ATOM 1266 N N . ILE A 1 176 ? -13.782 4.191 17.251 1.00 90.94 176 ILE A N 1
ATOM 1267 C CA . ILE A 1 176 ? -12.318 4.224 17.275 1.00 90.94 176 ILE A CA 1
ATOM 1268 C C . ILE A 1 176 ? -11.786 4.698 15.924 1.00 90.94 176 ILE A C 1
ATOM 1270 O O . ILE A 1 176 ? -12.204 4.216 14.869 1.00 90.94 176 ILE A O 1
ATOM 1274 N N . VAL A 1 177 ? -10.811 5.603 15.960 1.00 92.56 177 VAL A N 1
ATOM 1275 C CA . VAL A 1 177 ? -10.059 6.065 14.792 1.00 92.56 177 VAL A CA 1
ATOM 1276 C C . VAL A 1 177 ? -8.584 5.729 14.987 1.00 92.56 177 VAL A C 1
ATOM 1278 O O . VAL A 1 177 ? -7.955 6.168 15.949 1.00 92.56 177 VAL A O 1
ATOM 1281 N N . ILE A 1 178 ? -8.029 4.949 14.059 1.00 92.75 178 ILE A N 1
ATOM 1282 C CA . ILE A 1 178 ? -6.634 4.508 14.060 1.00 92.75 178 ILE A CA 1
ATOM 1283 C C . ILE A 1 178 ? -5.869 5.238 12.956 1.00 92.75 178 ILE A C 1
ATOM 1285 O O . ILE A 1 178 ? -6.215 5.119 11.778 1.00 92.75 178 ILE A O 1
ATOM 1289 N N . THR A 1 179 ? -4.802 5.952 13.313 1.00 92.25 179 THR A N 1
ATOM 1290 C CA . THR A 1 179 ? -3.943 6.683 12.360 1.00 92.25 179 TH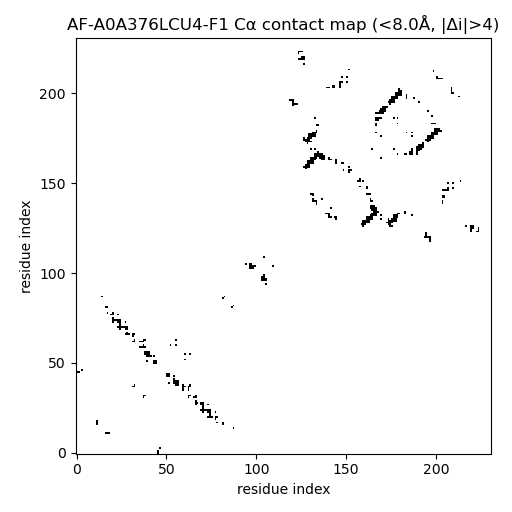R A CA 1
ATOM 1291 C C . THR A 1 179 ? -2.457 6.453 12.618 1.00 92.25 179 THR A C 1
ATOM 1293 O O . THR A 1 179 ? -2.066 5.799 13.577 1.00 92.25 179 THR A O 1
ATOM 1296 N N . LEU A 1 180 ? -1.591 7.027 11.780 1.00 89.75 180 LEU A N 1
ATOM 1297 C CA . LEU A 1 180 ? -0.186 7.242 12.148 1.00 89.75 180 LEU A CA 1
ATOM 1298 C C . LEU A 1 180 ? -0.074 8.426 13.118 1.00 89.75 180 LEU A C 1
ATOM 1300 O O . LEU A 1 180 ? -0.913 9.333 13.084 1.00 89.75 180 LEU A O 1
ATOM 1304 N N . SER A 1 181 ? 0.992 8.470 13.921 1.00 86.00 181 SER A N 1
ATOM 1305 C CA . SER A 1 181 ? 1.240 9.545 14.898 1.00 86.00 181 SER A CA 1
ATOM 1306 C C . SER A 1 181 ? 1.206 10.943 14.273 1.00 86.00 181 SER A C 1
ATOM 1308 O O . SER A 1 181 ? 0.607 11.856 14.830 1.00 86.00 181 SER A O 1
ATOM 1310 N N . GLY A 1 182 ? 1.767 11.105 13.069 1.00 83.56 182 GLY A N 1
ATOM 1311 C CA . GLY A 1 182 ? 1.794 12.393 12.361 1.00 83.56 182 GLY A CA 1
ATOM 1312 C C . GLY A 1 182 ? 0.446 12.857 11.790 1.00 83.56 182 GLY A C 1
ATOM 1313 O O . GLY A 1 182 ? 0.347 13.978 11.300 1.00 83.56 182 GLY A O 1
ATOM 1314 N N . LEU A 1 183 ? -0.585 12.009 11.817 1.00 88.06 183 LEU A N 1
ATOM 1315 C CA . LEU A 1 183 ? -1.920 12.319 11.291 1.00 88.06 183 LEU A CA 1
ATOM 1316 C C . LEU A 1 183 ? -2.985 12.429 12.388 1.00 88.06 183 LEU A C 1
ATOM 1318 O O . LEU A 1 183 ? -4.116 12.808 12.089 1.00 88.06 183 LEU A O 1
ATOM 1322 N N . LEU A 1 184 ? -2.630 12.142 13.642 1.00 87.94 184 LEU A N 1
ATOM 1323 C CA . LEU A 1 184 ? -3.573 12.115 14.758 1.00 87.94 184 LEU A CA 1
ATOM 1324 C C . LEU A 1 184 ? -4.231 13.478 14.999 1.00 87.94 184 LEU A C 1
ATOM 1326 O O . LEU A 1 184 ? -5.446 13.546 15.158 1.00 87.94 184 LEU A O 1
ATOM 1330 N N . GLU A 1 185 ? -3.468 14.572 14.976 1.00 87.12 185 GLU A N 1
ATOM 1331 C CA . GLU A 1 185 ? -4.044 15.911 15.161 1.00 87.12 185 GLU A CA 1
ATOM 1332 C C . GLU A 1 185 ? -5.032 16.268 14.048 1.00 87.12 185 GLU A C 1
ATOM 1334 O O . GLU A 1 185 ? -6.113 16.786 14.320 1.00 87.12 185 GLU A O 1
ATOM 1339 N N . ARG A 1 186 ? -4.708 15.924 12.796 1.00 86.50 186 ARG A N 1
ATOM 1340 C CA . ARG A 1 186 ? -5.600 16.163 11.651 1.00 86.50 186 ARG A CA 1
ATOM 1341 C C . ARG A 1 186 ? -6.892 15.362 11.760 1.00 86.50 186 ARG A C 1
ATOM 1343 O O . ARG A 1 186 ? -7.968 15.905 11.514 1.00 86.50 186 ARG A O 1
ATOM 1350 N N . ALA A 1 187 ? -6.784 14.102 12.172 1.00 87.94 187 ALA A N 1
AT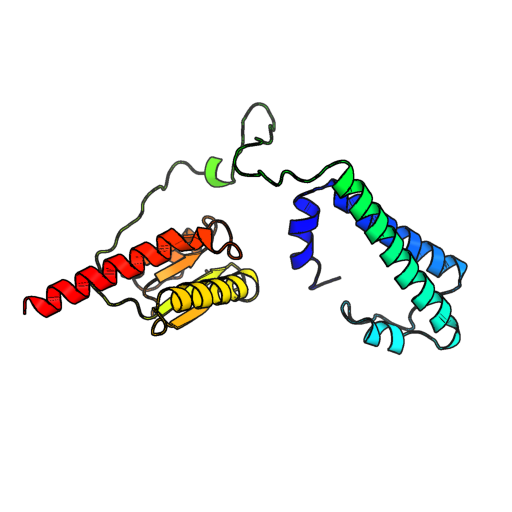OM 1351 C CA . ALA A 1 187 ? -7.938 13.246 12.402 1.00 87.94 187 ALA A CA 1
ATOM 1352 C C . ALA A 1 187 ? -8.830 13.778 13.530 1.00 87.94 187 ALA A C 1
ATOM 1354 O O . ALA A 1 187 ? -10.049 13.774 13.384 1.00 87.94 187 ALA A O 1
ATOM 1355 N N . ARG A 1 188 ? -8.239 14.298 14.615 1.00 87.81 188 ARG A N 1
ATOM 1356 C CA . ARG A 1 188 ? -8.983 14.943 15.708 1.00 87.81 188 ARG A CA 1
ATOM 1357 C C . ARG A 1 188 ? -9.727 16.190 15.242 1.00 87.81 188 ARG A C 1
ATOM 1359 O O . ARG A 1 188 ? -10.901 16.332 15.550 1.00 87.81 188 ARG A O 1
ATOM 1366 N N . LEU A 1 189 ? -9.072 17.059 14.470 1.00 87.19 189 LEU A N 1
ATOM 1367 C CA . LEU A 1 189 ? -9.695 18.277 13.932 1.00 87.19 189 LEU A CA 1
ATOM 1368 C C . LEU A 1 189 ? -10.841 17.984 12.955 1.00 87.19 189 LEU A C 1
ATOM 1370 O O . LEU A 1 189 ? -11.764 18.782 12.836 1.00 87.19 189 LEU A O 1
ATOM 1374 N N . SER A 1 190 ? -10.770 16.853 12.253 1.00 85.38 190 SER A N 1
ATOM 1375 C CA . SER A 1 190 ? -11.768 16.440 11.258 1.00 85.38 190 SER A CA 1
ATOM 1376 C C . SER A 1 190 ? -12.872 15.552 11.839 1.00 85.38 190 SER A C 1
ATOM 1378 O O . SER A 1 190 ? -13.747 15.096 11.099 1.00 85.38 190 SER A O 1
ATOM 1380 N N . CYS A 1 191 ? -12.808 15.257 13.138 1.00 86.56 191 CYS A N 1
ATOM 1381 C CA . CYS A 1 191 ? -13.803 14.472 13.845 1.00 86.56 191 CYS A CA 1
ATOM 1382 C C . CYS A 1 191 ? -14.812 15.401 14.509 1.00 86.56 191 CYS A C 1
ATOM 1384 O O . CYS A 1 191 ? -14.452 16.306 15.255 1.00 86.56 191 CYS A O 1
ATOM 1386 N N . GLU A 1 192 ? -16.089 15.149 14.250 1.00 81.94 192 GLU A N 1
ATOM 1387 C CA . GLU A 1 192 ? -17.197 15.930 14.808 1.00 81.94 192 GLU A CA 1
ATOM 1388 C C . GLU A 1 192 ? -17.800 15.264 16.062 1.00 81.94 192 GLU A C 1
ATOM 1390 O O . GLU A 1 192 ? -18.791 15.748 16.605 1.00 81.94 192 GLU A O 1
ATOM 1395 N N . ASN A 1 193 ? -17.236 14.136 16.512 1.00 77.94 193 ASN A N 1
ATOM 1396 C CA . ASN A 1 193 ? -17.703 13.371 17.668 1.00 77.94 193 ASN A CA 1
ATOM 1397 C C . ASN A 1 193 ? -16.654 13.380 18.793 1.00 77.94 193 ASN A C 1
ATOM 1399 O O . ASN A 1 193 ? -15.507 12.978 18.595 1.00 77.94 193 ASN A O 1
ATOM 1403 N N . GLU A 1 194 ? -17.061 13.830 19.982 1.00 74.56 194 GLU A N 1
ATOM 1404 C CA . GLU A 1 194 ? -16.195 13.952 21.165 1.00 74.56 194 GLU A CA 1
ATOM 1405 C C . GLU A 1 194 ? -15.948 12.614 21.877 1.00 74.56 194 GLU A C 1
ATOM 1407 O O . GLU A 1 194 ? -14.985 12.482 22.628 1.00 74.56 194 GLU A O 1
ATOM 1412 N N . ASN A 1 195 ? -16.791 11.606 21.629 1.00 79.19 195 ASN A N 1
ATOM 1413 C CA . ASN A 1 195 ? -16.674 10.287 22.261 1.00 79.19 195 ASN A CA 1
ATOM 1414 C C . ASN A 1 195 ? -15.802 9.305 21.464 1.00 79.19 195 ASN A C 1
ATOM 1416 O O . ASN A 1 195 ? -15.659 8.152 21.867 1.00 79.19 195 ASN A O 1
ATOM 1420 N N . THR A 1 196 ? -15.247 9.733 20.330 1.00 85.75 196 THR A N 1
ATOM 1421 C CA . THR A 1 196 ? -14.398 8.891 19.488 1.00 85.75 196 THR A CA 1
ATOM 1422 C C . THR A 1 196 ? -13.007 8.746 20.100 1.00 85.75 196 THR A C 1
ATOM 1424 O O . THR A 1 196 ? -12.332 9.728 20.416 1.00 85.75 196 THR A O 1
ATOM 1427 N N . VAL A 1 197 ? -12.546 7.506 20.233 1.00 88.06 197 VAL A N 1
ATOM 1428 C CA . VAL A 1 197 ? -11.220 7.185 20.765 1.00 88.06 197 VAL A CA 1
ATOM 1429 C C . VAL A 1 197 ? -10.195 7.211 19.634 1.00 88.06 197 VAL A C 1
ATOM 1431 O O . VAL A 1 197 ? -10.356 6.546 18.613 1.00 88.06 197 VAL A O 1
ATOM 1434 N N . PHE A 1 198 ? -9.107 7.957 19.821 1.00 89.00 198 PHE A N 1
ATOM 1435 C CA . PHE A 1 198 ? -8.016 8.040 18.850 1.00 89.00 198 PHE A CA 1
ATOM 1436 C C . PHE A 1 198 ? -6.840 7.177 19.284 1.00 89.00 198 PHE A C 1
ATOM 1438 O O . PHE A 1 198 ? -6.343 7.323 20.401 1.00 89.00 198 PHE A O 1
ATOM 1445 N N . MET A 1 199 ? -6.364 6.329 18.378 1.00 89.94 199 MET A N 1
ATOM 1446 C CA . MET A 1 199 ? -5.217 5.451 18.585 1.00 89.94 199 MET A CA 1
ATOM 1447 C C . MET A 1 199 ? -4.218 5.607 17.450 1.00 89.94 199 MET A C 1
ATOM 1449 O O . MET A 1 199 ? -4.586 5.913 16.313 1.00 89.94 199 MET A O 1
ATOM 1453 N N . THR A 1 200 ? -2.944 5.373 17.748 1.00 90.12 200 THR A N 1
ATOM 1454 C CA . THR A 1 200 ? -1.881 5.456 16.748 1.00 90.12 200 THR A CA 1
ATOM 1455 C C . THR A 1 200 ? -1.161 4.142 16.576 1.00 90.12 200 THR A C 1
ATOM 1457 O O . THR A 1 200 ? -0.801 3.509 17.561 1.00 90.12 200 THR A O 1
ATOM 1460 N N . VAL A 1 201 ? -0.872 3.795 15.328 1.00 88.00 201 VAL A N 1
ATOM 1461 C CA . VAL A 1 201 ? -0.009 2.669 14.965 1.00 88.00 201 VAL A CA 1
ATOM 1462 C C . VAL A 1 201 ? 1.272 3.181 14.322 1.00 88.00 201 VAL A C 1
ATOM 1464 O O . VAL A 1 201 ? 1.299 4.269 13.741 1.00 88.00 201 VAL A O 1
ATOM 1467 N N . LYS A 1 202 ? 2.346 2.394 14.416 1.00 84.19 202 LYS A N 1
ATOM 1468 C CA . LYS A 1 202 ? 3.620 2.704 13.754 1.00 84.19 202 LYS A CA 1
ATOM 1469 C C . LYS A 1 202 ? 3.594 2.272 12.289 1.00 84.19 202 LYS A C 1
ATOM 1471 O O . LYS A 1 202 ? 4.033 3.021 11.419 1.00 84.19 202 LYS A O 1
ATOM 1476 N N . ASN A 1 203 ? 3.050 1.089 12.008 1.00 82.88 203 ASN A N 1
ATOM 1477 C CA . ASN A 1 203 ? 2.946 0.531 10.668 1.00 82.88 203 ASN A CA 1
ATOM 1478 C C . ASN A 1 203 ? 1.575 -0.129 10.452 1.00 82.88 203 ASN A C 1
ATOM 1480 O O . ASN A 1 203 ? 1.086 -0.882 11.285 1.00 82.88 203 ASN A O 1
ATOM 1484 N N . PHE A 1 204 ? 0.965 0.112 9.291 1.00 84.50 204 PHE A N 1
ATOM 1485 C CA . PHE A 1 204 ? -0.323 -0.488 8.925 1.00 84.50 204 PHE A CA 1
ATOM 1486 C C . PHE A 1 204 ? -0.225 -1.961 8.489 1.00 84.50 204 PHE A C 1
ATOM 1488 O O . PHE A 1 204 ? -1.241 -2.631 8.329 1.00 84.50 204 PHE A O 1
ATOM 1495 N N . ILE A 1 205 ? 0.985 -2.467 8.238 1.00 82.50 205 ILE A N 1
ATOM 1496 C CA . ILE A 1 205 ? 1.210 -3.816 7.700 1.00 82.50 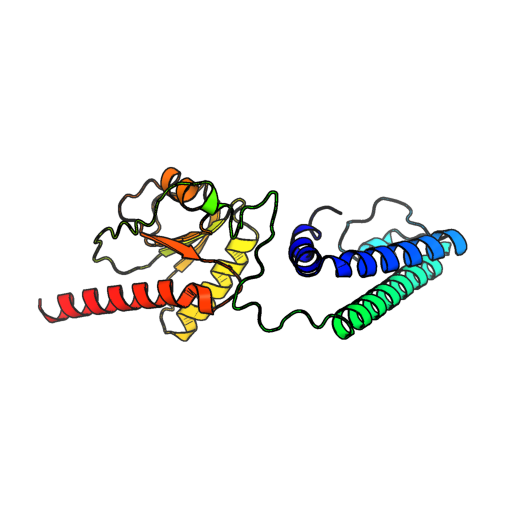205 ILE A CA 1
ATOM 1497 C C . ILE A 1 205 ? 1.498 -4.826 8.819 1.00 82.50 205 ILE A C 1
ATOM 1499 O O . ILE A 1 205 ? 1.118 -5.993 8.708 1.00 82.50 205 ILE A O 1
ATOM 1503 N N . LYS A 1 206 ? 2.167 -4.400 9.898 1.00 81.62 206 LYS A N 1
ATOM 1504 C CA . LYS A 1 206 ? 2.562 -5.291 10.996 1.00 81.62 206 LYS A CA 1
ATOM 1505 C C . LYS A 1 206 ? 1.362 -5.581 11.900 1.00 81.62 206 LYS A C 1
ATOM 1507 O O . LYS A 1 206 ? 0.732 -4.663 12.407 1.00 81.62 206 LYS A O 1
ATOM 1512 N N . LEU A 1 207 ? 1.067 -6.864 12.133 1.00 81.88 207 LEU A N 1
ATOM 1513 C CA . LEU A 1 207 ? -0.030 -7.278 13.022 1.00 81.88 207 LEU A CA 1
ATOM 1514 C C . LEU A 1 207 ? 0.196 -6.843 14.477 1.00 81.88 207 LEU A C 1
ATOM 1516 O O . LEU A 1 207 ? -0.766 -6.468 15.139 1.00 81.88 207 LEU A O 1
ATOM 1520 N N . SER A 1 208 ? 1.445 -6.896 14.948 1.00 84.19 208 SER A N 1
ATOM 1521 C CA . SER A 1 208 ? 1.829 -6.576 16.329 1.00 84.19 208 SER A CA 1
ATOM 1522 C C . SER A 1 208 ? 1.499 -5.137 16.719 1.00 84.19 208 SER A C 1
ATOM 1524 O O . SER A 1 208 ? 1.150 -4.861 17.860 1.00 84.19 208 SER A O 1
ATOM 1526 N N . ASP A 1 209 ? 1.540 -4.215 15.753 1.00 84.69 209 ASP A N 1
ATOM 1527 C CA . ASP A 1 209 ? 1.243 -2.802 15.996 1.00 84.69 209 ASP A CA 1
ATOM 1528 C C . ASP A 1 209 ? -0.235 -2.568 16.354 1.00 84.69 209 ASP A C 1
ATOM 1530 O O . ASP A 1 209 ? -0.584 -1.503 16.855 1.00 84.69 209 ASP A O 1
ATOM 1534 N N . TYR A 1 210 ? -1.107 -3.557 16.132 1.00 87.62 210 TYR A N 1
ATOM 1535 C CA . TYR A 1 210 ? -2.528 -3.497 16.474 1.00 87.62 210 TYR A CA 1
ATOM 1536 C C . TYR A 1 210 ? -2.876 -4.153 17.813 1.00 87.62 210 TYR A C 1
ATOM 1538 O O . TYR A 1 210 ? -4.035 -4.081 18.227 1.00 87.62 210 TYR A O 1
ATOM 1546 N N . ASP A 1 211 ? -1.922 -4.787 18.498 1.00 86.88 211 ASP A N 1
ATOM 1547 C CA . ASP A 1 211 ? -2.206 -5.547 19.720 1.00 86.88 211 ASP A CA 1
ATOM 1548 C C . ASP A 1 211 ? -2.763 -4.655 20.840 1.00 86.88 211 ASP A C 1
ATOM 1550 O O . ASP A 1 211 ? -3.708 -5.044 21.527 1.00 86.88 211 ASP A O 1
ATOM 1554 N N . GLU A 1 212 ? -2.261 -3.423 20.962 1.00 85.31 212 GLU A N 1
ATOM 1555 C CA . GLU A 1 212 ? -2.772 -2.438 21.921 1.00 85.31 212 GLU A CA 1
ATOM 1556 C C . GLU A 1 212 ? -4.241 -2.087 21.633 1.00 85.31 212 GLU A C 1
ATOM 1558 O O . GLU A 1 212 ? -5.089 -2.176 22.525 1.00 85.31 212 GLU A O 1
ATOM 1563 N N . ALA A 1 213 ? -4.574 -1.794 20.373 1.00 86.62 213 ALA A N 1
ATOM 1564 C CA . ALA A 1 213 ? -5.940 -1.474 19.964 1.00 86.62 213 ALA A CA 1
ATOM 1565 C C . ALA A 1 213 ? -6.905 -2.645 20.216 1.00 86.62 213 ALA A C 1
ATOM 1567 O O . ALA A 1 213 ? -8.006 -2.453 20.733 1.00 86.62 213 ALA A O 1
ATOM 1568 N N . VAL A 1 214 ? -6.483 -3.874 19.909 1.00 88.81 214 VAL A N 1
ATOM 1569 C CA . VAL A 1 214 ? -7.280 -5.084 20.161 1.00 88.81 214 VAL A CA 1
ATOM 1570 C C . VAL A 1 214 ? -7.468 -5.324 21.661 1.00 88.81 214 VAL A C 1
ATOM 1572 O O . VAL A 1 214 ? -8.573 -5.650 22.098 1.00 88.81 214 VAL A O 1
ATOM 1575 N N . SER A 1 215 ? -6.421 -5.136 22.469 1.00 86.81 215 SER A N 1
ATOM 1576 C CA . SER A 1 215 ? -6.493 -5.301 23.926 1.00 86.81 215 SER A CA 1
ATOM 1577 C C . SER A 1 215 ? -7.465 -4.310 24.574 1.00 86.81 215 SER A C 1
ATOM 1579 O O . SER A 1 215 ? -8.235 -4.676 25.468 1.00 86.81 215 SER A O 1
ATOM 1581 N N . TYR A 1 216 ? -7.501 -3.077 24.067 1.00 86.62 216 TYR A N 1
ATOM 1582 C CA . TYR A 1 216 ? -8.433 -2.054 24.514 1.00 86.62 216 TYR A CA 1
ATOM 1583 C C . TYR A 1 216 ? -9.882 -2.429 24.196 1.00 86.62 216 TYR A C 1
ATOM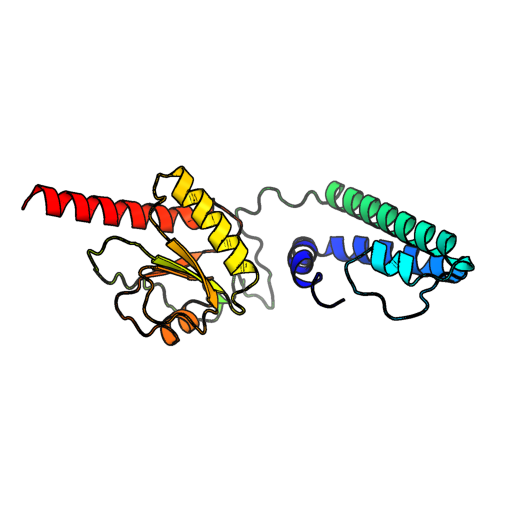 1585 O O . TYR A 1 216 ? -10.734 -2.365 25.080 1.00 86.62 216 TYR A O 1
ATOM 1593 N N . ILE A 1 217 ? -10.155 -2.894 22.971 1.00 86.88 217 ILE A N 1
ATOM 1594 C CA . ILE A 1 217 ? -11.496 -3.335 22.554 1.00 86.88 217 ILE A CA 1
ATOM 1595 C C . ILE A 1 217 ? -11.998 -4.468 23.456 1.00 86.88 217 ILE A C 1
ATOM 1597 O O . ILE A 1 217 ? -13.113 -4.400 23.969 1.00 86.88 217 ILE A O 1
ATOM 1601 N N . LYS A 1 218 ? -11.150 -5.466 23.730 1.00 85.00 218 LYS A N 1
ATOM 1602 C CA . LYS A 1 218 ? -11.485 -6.569 24.646 1.00 85.00 218 LYS A CA 1
ATOM 1603 C C . LYS A 1 218 ? -11.737 -6.097 26.075 1.00 85.00 218 LYS A C 1
ATOM 1605 O O . LYS A 1 218 ? -12.577 -6.657 26.777 1.00 85.00 218 LYS A O 1
ATOM 1610 N N . THR A 1 219 ? -10.996 -5.092 26.536 1.00 84.25 219 THR A N 1
ATOM 1611 C CA . THR A 1 219 ? -11.185 -4.533 27.880 1.00 84.25 219 THR A CA 1
ATOM 1612 C C . THR A 1 219 ? -12.539 -3.834 27.982 1.00 84.25 219 THR A C 1
ATOM 1614 O O . THR A 1 219 ? -13.263 -4.074 28.944 1.00 84.25 219 THR A O 1
ATOM 1617 N N . GLN A 1 220 ? -12.914 -3.044 26.971 1.00 79.25 220 GLN A N 1
ATOM 1618 C CA . GLN A 1 220 ? -14.227 -2.393 26.901 1.00 79.25 220 GLN A CA 1
ATOM 1619 C C . GLN A 1 220 ? -15.371 -3.414 26.872 1.00 79.25 220 GLN A C 1
ATOM 1621 O O . GLN A 1 220 ? -16.338 -3.272 27.613 1.00 79.25 220 GLN A O 1
ATOM 1626 N N . GLU A 1 221 ? -15.223 -4.495 26.104 1.00 75.50 221 GLU A N 1
ATOM 1627 C CA . GLU A 1 221 ? -16.218 -5.570 26.045 1.00 75.50 221 GLU A CA 1
ATOM 1628 C C . GLU A 1 221 ? -16.435 -6.244 27.413 1.00 75.50 221 GLU A C 1
ATOM 1630 O O . GLU A 1 221 ? -17.572 -6.427 27.847 1.00 75.50 221 GLU A O 1
ATOM 1635 N N . ASN A 1 222 ? -15.354 -6.546 28.141 1.00 71.25 222 ASN A N 1
ATOM 1636 C CA . ASN A 1 222 ? -15.441 -7.143 29.479 1.00 71.25 222 ASN A CA 1
ATOM 1637 C C . ASN A 1 222 ? -16.101 -6.215 30.512 1.00 71.25 222 ASN A C 1
ATOM 1639 O O . ASN A 1 222 ? -16.734 -6.698 31.453 1.00 71.25 222 ASN A O 1
ATOM 1643 N N . VAL A 1 223 ? -15.943 -4.896 30.366 1.00 70.56 223 VAL A N 1
ATOM 1644 C CA . VAL A 1 223 ? -16.607 -3.914 31.236 1.00 70.56 223 VAL A CA 1
ATOM 1645 C C . VAL A 1 223 ? -18.106 -3.883 30.943 1.00 70.56 223 VAL A C 1
ATOM 1647 O O . VAL A 1 223 ? -18.896 -3.998 31.878 1.00 70.56 223 VAL A O 1
ATOM 1650 N N . THR A 1 224 ? -18.505 -3.837 29.667 1.00 63.88 224 THR A N 1
ATOM 1651 C CA . THR A 1 224 ? -19.927 -3.847 29.281 1.00 63.88 224 THR A CA 1
ATOM 1652 C C . THR A 1 224 ? -20.638 -5.131 29.727 1.00 63.88 224 THR A C 1
ATOM 1654 O O . THR A 1 224 ? -21.718 -5.060 30.306 1.00 63.88 224 THR A O 1
ATOM 1657 N N . GLN A 1 225 ? -20.008 -6.302 29.562 1.00 60.81 225 GLN A N 1
ATOM 1658 C CA . GLN A 1 225 ? -20.599 -7.583 29.984 1.00 60.81 225 GLN A CA 1
ATOM 1659 C C . GLN A 1 225 ? -20.753 -7.711 31.509 1.00 60.81 225 GLN A C 1
ATOM 1661 O O . GLN A 1 225 ? -21.664 -8.387 31.988 1.00 60.81 225 GLN A O 1
ATOM 1666 N N . ARG A 1 226 ? -19.875 -7.076 32.299 1.00 60.16 226 ARG A N 1
ATOM 1667 C CA . ARG A 1 226 ? -19.988 -7.079 33.767 1.00 60.16 226 ARG A CA 1
ATOM 1668 C C . ARG A 1 226 ? -21.133 -6.209 34.267 1.00 60.16 226 ARG A C 1
ATOM 1670 O O . ARG A 1 226 ? -21.770 -6.600 35.237 1.00 60.16 226 ARG A O 1
ATOM 1677 N N . GLU A 1 227 ? -21.396 -5.076 33.621 1.00 58.44 227 GLU A N 1
ATOM 1678 C CA . GLU A 1 227 ? -22.505 -4.187 33.992 1.00 58.44 227 GLU A CA 1
ATOM 1679 C C . GLU A 1 227 ? -23.868 -4.834 33.696 1.00 58.44 227 GLU A C 1
ATOM 1681 O O . GLU A 1 227 ? -24.749 -4.801 34.556 1.00 58.44 227 GLU A O 1
ATOM 1686 N N . GLU A 1 228 ? -24.011 -5.515 32.552 1.00 57.59 228 GLU A N 1
ATOM 1687 C CA . GLU A 1 228 ? -25.234 -6.252 32.187 1.00 57.59 228 GLU A CA 1
ATOM 1688 C C . GLU A 1 228 ? -25.533 -7.445 33.110 1.00 57.59 228 GLU A C 1
ATOM 1690 O O . GLU A 1 228 ? -26.693 -7.792 33.300 1.00 57.59 228 GLU A O 1
ATOM 1695 N N . ALA A 1 229 ? -24.516 -8.064 33.719 1.00 55.66 229 ALA A N 1
ATOM 1696 C CA . ALA A 1 229 ? -24.697 -9.186 34.647 1.00 55.66 229 ALA A CA 1
ATOM 1697 C C . ALA A 1 229 ? -25.086 -8.763 36.080 1.00 55.66 229 ALA A C 1
ATOM 1699 O O . ALA A 1 229 ? -25.442 -9.613 36.898 1.00 55.66 229 ALA A O 1
ATOM 1700 N N . THR A 1 230 ? -24.980 -7.471 36.405 1.00 52.88 230 THR A N 1
ATOM 1701 C CA . THR A 1 230 ? -25.322 -6.903 37.725 1.00 52.88 230 THR A CA 1
ATOM 1702 C C . THR A 1 230 ? -26.639 -6.121 37.757 1.00 52.88 230 THR A C 1
ATOM 1704 O O . THR A 1 230 ? -27.036 -5.683 38.839 1.00 52.88 230 THR A O 1
ATOM 1707 N N . ALA A 1 231 ? -27.301 -5.951 36.610 1.00 44.16 231 ALA A N 1
ATOM 1708 C CA . ALA A 1 231 ? -28.629 -5.347 36.473 1.00 44.16 231 ALA A CA 1
ATOM 1709 C C . ALA A 1 231 ? -29.728 -6.421 36.427 1.00 44.16 231 ALA A C 1
ATOM 1711 O O . ALA A 1 231 ? -30.835 -6.137 36.940 1.00 44.16 231 ALA A O 1
#

Mean predicted aligned error: 17.37 Å

Nearest PDB structures (foldseek):
  1vkr-assembly1_A  TM=8.433E-01  e=7.739E-07  Escherichia coli O157:H7
  1vrv-assembly1_A  TM=8.459E-01  e=1.509E-06  Escherichia coli O157:H7
  1xww-assembly1_A  TM=6.111E-01  e=5.796E-03  Homo sapiens
  3r7b-assembly1_A  TM=3.545E-01  e=4.325E+00  Homo sapiens

Radius of gyration: 24.2 Å; Cα contacts (8 Å, |Δi|>4): 283; chains: 1; bounding box: 56×34×74 Å

Secondary structure (DSSP, 8-state):
--SSHHHHHHHHHHSTTHHHHHHHHHHHHHHHHHHTT---SS---TT-HHHHHHTS-TTTHHHHHHHHHHHHHHHHHHHHHHHHHS---S--SS---EEETTEEE--GGGGS----------------EEEEEESSSSSHHHHHHHHHHHHHHHTT-TT-EEEEEETT--BS--SEEEEEGGGHHHHHHTB--TTPEEEEES-SS-SGGGHHHHHHHHHHHHHHHHHHTT-

Foldseek 3Di:
DPDCCVVCVVVCVLPVQLVVLLVQLVVQLVVLCVVQVWDFCDDFDPPDPVSRLVRTPPSRNVSNVVSNVSSVVSSVVSNVVVCVVCVRPPPPPDDDFDDDPNDGDPDPCVVDPDDPDQPPDPDLDQFAEEEEADAAFPPQRVLLQVLVCVLCVVVVNNRHHYGTGYLQALEEDGQEYEYAPVSQVSNVVNYPYPNHGYYYFPGSNDSVSCPVVSVVSVVSVVVNVVVVVVD

Organism: Escherichia coli (NCBI:txid562)

pLDDT: mean 75.14, std 17.98, range [32.44, 94.0]

InterPro domains:
  IPR003501 Phosphotransferase system, EIIB component, type 2/3 [PF02302] (129-213)
  IPR013011 Phosphotransferase system, EIIB component, type 2 [PS51099] (128-225)
  IPR036095 PTS system IIB component-like superfamily [SSF52794] (128-218)
  IPR050893 Sugar Phos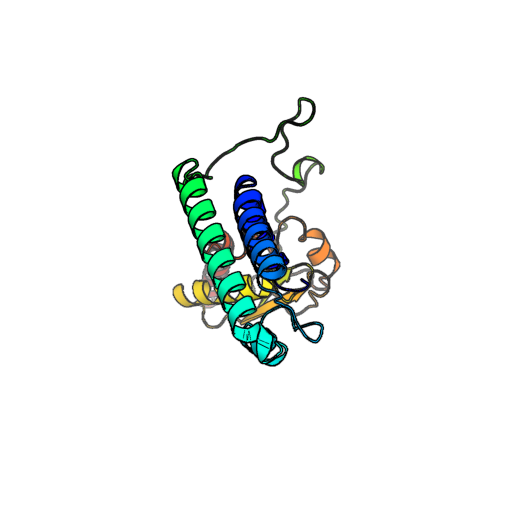photransferase System (PTS) [PTHR30181] (2-217)

Sequence (231 aa):
MAGIGEVYFPFVLANPLLVFATMGGLAVSLFLQVIMGGGLIGVASPGSLIAIAMMTPKSAIIANLVSISAGFVVSCTLGWLILKISPGSEDDDEENPVIIGGRQVRSVSDFVPGISNVTAATSNKTVQRILVACDSGMGSSAMGASVLRKRLKAEGLDYITVVNDSANRVGRDYDIVITLSGLLERARLSCENENTVFMTVKNFIKLSDYDEAVSYIKTQENVTQREEATA

Solvent-accessible surface area (backbone atoms only — not comparable to full-atom values): 13188 Å² total; per-residue (Å²): 130,80,76,64,56,75,74,48,47,61,62,35,61,74,40,65,70,47,48,56,18,55,52,50,11,50,50,50,19,52,49,41,20,65,74,58,62,28,61,61,82,57,90,55,64,78,84,40,71,67,48,43,58,71,39,30,47,87,90,20,45,66,28,45,52,51,15,52,53,51,12,50,52,47,20,52,52,42,40,52,52,49,42,68,78,48,63,70,69,92,63,78,76,74,87,81,65,56,71,62,92,91,43,79,51,90,50,82,65,79,78,53,90,79,86,93,71,86,75,79,65,89,60,99,59,83,76,44,30,36,33,21,28,28,86,80,21,69,59,67,12,44,49,22,24,52,46,49,51,55,52,34,46,77,72,69,46,68,81,48,46,65,42,49,32,23,22,78,58,53,48,67,81,42,44,32,40,39,23,40,72,93,41,45,68,51,28,56,74,30,35,79,43,85,70,43,41,78,47,67,33,89,48,51,79,52,72,74,52,45,48,64,62,53,53,50,52,54,51,52,49,56,51,55,56,53,56,67,75,74,110